Protein AF-A0A6G0QBQ5-F1 (afdb_monomer_lite)

Foldseek 3Di:
DPPPVVVVVVVVVPPDDVPDQDQCWALVSLVVLLVVLLVLLVVQLVCLVLLVLCSVVSNVLSVLVNVLSVLSNVCSPPGGDDPVLRVLSSQLSVLSVVLSVVVVVSSPDDNLVCLLCVVVNVVSSVSNVVSSVVNLVCSCVVVVDPSVPPPPPDDPPPVSLVSLVVVCPDPRNLVLLLDAVSLLVSLLVLVLVQVVCVVVVHPGPCPPDPSSVVSNVSSVVNYDPVSVVCSVPDDNPDDDPSVVVVPPVVVPDD

Secondary structure (DSSP, 8-state):
---SHHHHHHHTSS---TT------SHHHHHHHHHHHHHHHHHHHHHGGG-TTTHHHHHHHHHHHHHHHHHHHTTTT-S---HHHHHHHHHHHHHHHHHHHHHHHHHHS-HHHHHHSHHHHHHHHHHHHHHHHHHHHHHHHHH-----S-------TTSHHHHHHHHHTSHHHHHHHTSHHHHHHHHHHHHHHHHHHHHTTPPPHHHH-HHHHHHHHHHHHHS-HHHHHHHHT--TT---HHHHHHHHHHHS--

Organism: NCBI:txid53985

Radius of gyration: 22.9 Å; chains: 1; bounding box: 79×38×60 Å

pLDDT: mean 76.04, std 19.56, range [28.31, 97.56]

Structure (mmCIF, N/CA/C/O backbone):
data_AF-A0A6G0QBQ5-F1
#
_entry.id   AF-A0A6G0QBQ5-F1
#
loop_
_atom_site.group_PDB
_atom_site.id
_atom_site.type_symbol
_atom_site.label_atom_id
_atom_site.label_alt_id
_atom_site.label_comp_id
_atom_site.label_asym_id
_atom_site.label_entity_id
_atom_site.label_seq_id
_atom_site.pdbx_PDB_ins_code
_atom_site.Cartn_x
_atom_site.Cartn_y
_atom_site.Cartn_z
_atom_site.occupancy
_atom_site.B_iso_or_equiv
_atom_site.auth_seq_id
_atom_site.auth_comp_id
_atom_site.auth_asym_id
_atom_site.auth_atom_id
_atom_site.pdbx_PDB_model_num
ATOM 1 N N . MET A 1 1 ? 57.348 -6.099 -12.306 1.00 45.34 1 MET A N 1
ATOM 2 C CA . MET A 1 1 ? 57.084 -4.851 -11.553 1.00 45.34 1 MET A CA 1
ATOM 3 C C . MET A 1 1 ? 56.206 -3.980 -12.447 1.00 45.34 1 MET A C 1
ATOM 5 O O . MET A 1 1 ? 56.548 -3.856 -13.612 1.00 45.34 1 MET A O 1
ATOM 9 N N . MET A 1 2 ? 55.088 -3.471 -11.914 1.00 35.44 2 MET A N 1
ATOM 10 C CA . MET A 1 2 ? 53.905 -2.890 -12.595 1.00 35.44 2 MET A CA 1
ATOM 11 C C . MET A 1 2 ? 52.863 -3.881 -13.148 1.00 35.44 2 MET A C 1
ATOM 13 O O . MET A 1 2 ? 52.518 -3.855 -14.318 1.00 35.44 2 MET A O 1
ATOM 17 N N . ASP A 1 3 ? 52.306 -4.678 -12.232 1.00 45.47 3 ASP A N 1
ATOM 18 C CA . ASP A 1 3 ? 50.958 -5.282 -12.303 1.00 45.47 3 ASP A CA 1
ATOM 19 C C . ASP A 1 3 ? 50.089 -4.745 -11.136 1.00 45.47 3 ASP A C 1
ATOM 21 O O . ASP A 1 3 ? 49.313 -5.439 -10.491 1.00 45.47 3 ASP A O 1
ATOM 25 N N . MET A 1 4 ? 50.336 -3.484 -10.753 1.00 44.75 4 MET A N 1
ATOM 26 C CA . MET A 1 4 ? 49.668 -2.813 -9.625 1.00 44.75 4 MET A CA 1
ATOM 27 C C . MET A 1 4 ? 48.869 -1.574 -10.044 1.00 44.75 4 MET A C 1
ATOM 29 O O . MET A 1 4 ? 48.016 -1.125 -9.287 1.00 44.75 4 MET A O 1
ATOM 33 N N . MET A 1 5 ? 49.091 -1.034 -11.250 1.00 40.94 5 MET A N 1
ATOM 34 C CA . MET A 1 5 ? 48.311 0.108 -11.748 1.00 40.94 5 MET A CA 1
ATOM 35 C C . MET A 1 5 ? 46.990 -0.304 -12.409 1.00 40.94 5 MET A C 1
ATOM 37 O O . MET A 1 5 ? 46.032 0.460 -12.341 1.00 40.94 5 MET A O 1
ATOM 41 N N . GLN A 1 6 ? 46.886 -1.509 -12.982 1.00 40.09 6 GLN A N 1
ATOM 42 C CA . GLN A 1 6 ? 45.608 -1.999 -13.518 1.00 40.09 6 GLN A CA 1
ATOM 43 C C . GLN A 1 6 ? 44.654 -2.467 -12.409 1.00 40.09 6 GLN A C 1
ATOM 45 O O . GLN A 1 6 ? 43.454 -2.218 -12.488 1.00 40.09 6 GLN A O 1
ATOM 50 N N . THR A 1 7 ? 45.177 -3.022 -11.316 1.00 41.44 7 THR A N 1
ATOM 51 C CA . THR A 1 7 ? 44.365 -3.467 -10.169 1.00 41.44 7 THR A CA 1
ATOM 52 C C . THR A 1 7 ? 43.766 -2.293 -9.385 1.00 41.44 7 THR A C 1
ATOM 54 O O . THR A 1 7 ? 42.654 -2.397 -8.873 1.00 41.44 7 THR A O 1
ATOM 57 N N . ALA A 1 8 ? 44.438 -1.136 -9.358 1.00 37.78 8 ALA A N 1
ATOM 58 C CA . ALA A 1 8 ? 43.904 0.073 -8.726 1.00 37.78 8 ALA A CA 1
ATOM 59 C C . ALA A 1 8 ? 42.749 0.714 -9.524 1.00 37.78 8 ALA A C 1
ATOM 61 O O . ALA A 1 8 ? 41.828 1.260 -8.917 1.00 37.78 8 ALA A O 1
ATOM 62 N N . ALA A 1 9 ? 42.754 0.600 -10.859 1.00 38.56 9 ALA A N 1
ATOM 63 C CA . ALA A 1 9 ? 41.682 1.114 -11.719 1.00 38.56 9 ALA A CA 1
ATOM 64 C C . ALA A 1 9 ? 40.408 0.247 -11.666 1.00 38.56 9 ALA A C 1
ATOM 66 O O . ALA A 1 9 ? 39.301 0.768 -11.759 1.00 38.56 9 ALA A O 1
ATOM 67 N N . VAL A 1 10 ? 40.545 -1.067 -11.444 1.00 39.09 10 VAL A N 1
ATOM 68 C CA . VAL A 1 10 ? 39.396 -1.971 -11.240 1.00 39.09 10 VAL A CA 1
ATOM 69 C C . VAL A 1 10 ? 38.808 -1.819 -9.829 1.00 39.09 10 VAL A C 1
ATOM 71 O O . VAL A 1 10 ? 37.600 -1.938 -9.644 1.00 39.09 10 VAL A O 1
ATOM 74 N N . ALA A 1 11 ? 39.627 -1.461 -8.836 1.00 35.09 11 ALA A N 1
ATOM 75 C CA . ALA A 1 11 ? 39.156 -1.198 -7.477 1.00 35.09 11 ALA A CA 1
ATOM 76 C C . ALA A 1 11 ? 38.434 0.157 -7.319 1.00 35.09 11 ALA A C 1
ATOM 78 O O . ALA A 1 11 ? 37.618 0.302 -6.412 1.00 35.09 11 ALA A O 1
ATOM 79 N N . THR A 1 12 ? 38.666 1.134 -8.206 1.00 37.03 12 THR A N 1
ATOM 80 C CA . THR A 1 12 ? 37.967 2.436 -8.162 1.00 37.03 12 THR A CA 1
ATOM 81 C C . THR A 1 12 ? 36.597 2.436 -8.847 1.00 37.03 12 THR A C 1
ATOM 83 O O . THR A 1 12 ? 35.853 3.397 -8.682 1.00 37.03 12 THR A O 1
ATOM 86 N N . ALA A 1 13 ? 36.215 1.360 -9.544 1.00 36.53 13 ALA A N 1
ATOM 87 C CA . ALA A 1 13 ? 34.869 1.206 -10.108 1.00 36.53 13 ALA A CA 1
ATOM 88 C C . ALA A 1 13 ? 33.853 0.577 -9.129 1.00 36.53 13 ALA A C 1
ATOM 90 O O . ALA A 1 13 ? 32.653 0.689 -9.353 1.00 36.53 13 ALA A O 1
ATOM 91 N N . ASN A 1 14 ? 34.315 -0.042 -8.034 1.00 34.06 14 ASN A N 1
ATOM 92 C CA . ASN A 1 14 ? 33.464 -0.778 -7.086 1.00 34.06 14 ASN A CA 1
ATOM 93 C C . ASN A 1 14 ? 33.292 -0.103 -5.716 1.00 34.06 14 ASN A C 1
ATOM 95 O O . ASN A 1 14 ? 32.682 -0.682 -4.820 1.00 34.06 14 ASN A O 1
ATOM 99 N N . ALA A 1 15 ? 33.770 1.129 -5.537 1.00 34.91 15 ALA A N 1
ATOM 100 C CA . ALA A 1 15 ? 33.437 1.926 -4.359 1.00 34.91 15 ALA A CA 1
ATOM 101 C C . ALA A 1 15 ? 32.084 2.631 -4.568 1.00 34.91 15 ALA A C 1
ATOM 103 O O . ALA A 1 15 ? 32.012 3.852 -4.697 1.00 34.91 15 ALA A O 1
ATOM 104 N N . VAL A 1 16 ? 31.009 1.842 -4.632 1.00 38.47 16 VAL A N 1
ATOM 105 C CA . VAL A 1 16 ? 29.641 2.348 -4.480 1.00 38.47 16 VAL A CA 1
ATOM 106 C C . VAL A 1 16 ? 29.459 2.665 -3.000 1.00 38.47 16 VAL A C 1
ATOM 108 O O . VAL A 1 16 ? 29.417 1.773 -2.153 1.00 38.47 16 VAL A O 1
ATOM 111 N N . LEU A 1 17 ? 29.411 3.957 -2.688 1.00 29.89 17 LEU A N 1
ATOM 112 C CA . LEU A 1 17 ? 28.915 4.443 -1.407 1.00 29.89 17 LEU A CA 1
ATOM 113 C C . LEU A 1 17 ? 27.466 3.955 -1.230 1.00 29.89 17 LEU A C 1
ATOM 115 O O . LEU A 1 17 ? 26.698 3.988 -2.197 1.00 29.89 17 LEU A O 1
ATOM 119 N N . PRO A 1 18 ? 27.051 3.540 -0.021 1.00 35.56 18 PRO A N 1
ATOM 120 C CA . PRO A 1 18 ? 25.642 3.294 0.249 1.00 35.56 18 PRO A CA 1
ATOM 121 C C . PRO A 1 18 ? 24.909 4.634 0.088 1.00 35.56 18 PRO A C 1
ATOM 123 O O . PRO A 1 18 ? 25.097 5.545 0.889 1.00 35.56 18 PRO A O 1
ATOM 126 N N . GLY A 1 19 ? 24.161 4.784 -1.009 1.00 34.06 19 GLY A N 1
ATOM 127 C CA . GLY A 1 19 ? 23.448 6.021 -1.353 1.00 34.06 19 GLY A CA 1
ATOM 128 C C . GLY A 1 19 ? 23.596 6.519 -2.796 1.00 34.06 19 GLY A C 1
ATOM 129 O O . GLY A 1 19 ? 22.891 7.449 -3.172 1.00 34.06 19 GLY A O 1
ATOM 130 N N . SER A 1 20 ? 24.448 5.927 -3.640 1.00 34.81 20 SER A N 1
ATOM 131 C CA . SER A 1 20 ? 24.505 6.286 -5.069 1.00 34.81 20 SER A CA 1
ATOM 132 C C . SER A 1 20 ? 23.775 5.250 -5.921 1.00 34.81 20 SER A C 1
ATOM 134 O O . SER A 1 20 ? 24.250 4.123 -6.059 1.00 34.81 20 SER A O 1
ATOM 136 N N . GLY A 1 21 ? 22.626 5.641 -6.479 1.00 42.50 21 GLY A N 1
ATOM 137 C CA . GLY A 1 21 ? 21.832 4.823 -7.395 1.00 42.50 21 GLY A CA 1
ATOM 138 C C . GLY A 1 21 ? 22.684 4.203 -8.504 1.00 42.50 21 GLY A C 1
ATOM 139 O O . GLY A 1 21 ? 23.530 4.868 -9.107 1.00 42.50 21 GLY A O 1
ATOM 140 N N . VAL A 1 22 ? 22.466 2.912 -8.751 1.00 50.12 22 VAL A N 1
ATOM 141 C CA . VAL A 1 22 ? 23.085 2.185 -9.859 1.00 50.12 22 VAL A CA 1
ATOM 142 C C . VAL A 1 22 ? 22.662 2.872 -11.155 1.00 50.12 22 VAL A C 1
ATOM 144 O O . VAL A 1 22 ? 21.479 2.930 -11.485 1.00 50.12 22 VAL A O 1
ATOM 147 N N . ILE A 1 23 ? 23.620 3.439 -11.890 1.00 55.88 23 ILE A N 1
ATOM 148 C CA . ILE A 1 23 ? 23.332 4.014 -13.203 1.00 55.88 23 ILE A CA 1
ATOM 149 C C . ILE A 1 23 ? 23.034 2.845 -14.141 1.00 55.88 23 ILE A C 1
ATOM 151 O O . ILE A 1 23 ? 23.939 2.087 -14.489 1.00 55.88 23 ILE A O 1
ATOM 155 N N . VAL A 1 24 ? 21.782 2.721 -14.582 1.00 58.16 24 VAL A N 1
ATOM 156 C CA . VAL A 1 24 ? 21.337 1.693 -15.536 1.00 58.16 24 VAL A CA 1
ATOM 157 C C . VAL A 1 24 ? 21.866 2.019 -16.939 1.00 58.16 24 VAL A C 1
ATOM 159 O O . VAL A 1 24 ? 21.136 2.398 -17.844 1.00 58.16 24 VAL A O 1
ATOM 162 N N . ASN A 1 25 ? 23.178 1.945 -17.143 1.00 66.56 25 ASN A N 1
ATOM 163 C CA . ASN A 1 25 ? 23.824 2.383 -18.385 1.00 66.56 25 ASN A CA 1
ATOM 164 C C . ASN A 1 25 ? 23.944 1.279 -19.447 1.00 66.56 25 ASN A C 1
ATOM 166 O O . ASN A 1 25 ? 24.381 1.554 -20.568 1.00 66.56 25 ASN A O 1
ATOM 170 N N . SER A 1 26 ? 23.576 0.044 -19.102 1.00 66.12 26 SER A N 1
ATOM 171 C CA . SER A 1 26 ? 23.779 -1.137 -19.933 1.00 66.12 26 SER A CA 1
ATOM 172 C C . SER A 1 26 ? 22.626 -2.131 -19.810 1.00 66.12 26 SER A C 1
ATOM 174 O O . SER A 1 26 ? 21.864 -2.125 -18.843 1.00 66.12 26 SER A O 1
ATOM 176 N N . ALA A 1 27 ? 22.536 -3.025 -20.794 1.00 71.12 27 ALA A N 1
ATOM 177 C CA . ALA A 1 27 ? 21.629 -4.169 -20.786 1.00 71.12 27 ALA A CA 1
ATOM 178 C C . ALA A 1 27 ? 21.791 -5.058 -19.541 1.00 71.12 27 ALA A C 1
ATOM 180 O O . ALA A 1 27 ? 20.810 -5.585 -19.025 1.00 71.12 27 ALA A O 1
ATOM 181 N N . PHE A 1 28 ? 23.029 -5.208 -19.058 1.00 74.56 28 PHE A N 1
ATOM 182 C CA . PHE A 1 28 ? 23.346 -6.009 -17.879 1.00 74.56 28 PHE A CA 1
ATOM 183 C C . PHE A 1 28 ? 22.771 -5.383 -16.602 1.00 74.56 28 PHE A C 1
ATOM 185 O O . PHE A 1 28 ? 22.059 -6.059 -15.863 1.00 74.56 28 PHE A O 1
ATOM 192 N N . GLU A 1 29 ? 23.001 -4.084 -16.389 1.00 81.94 29 GLU A N 1
ATOM 193 C CA . GLU A 1 29 ? 22.444 -3.368 -15.232 1.00 81.94 29 GLU A CA 1
ATOM 194 C C . GLU A 1 29 ? 20.912 -3.332 -15.272 1.00 81.94 29 GLU A C 1
ATOM 196 O O . GLU A 1 29 ? 20.262 -3.515 -14.246 1.00 81.94 29 GLU A O 1
ATOM 201 N N . LEU A 1 30 ? 20.317 -3.190 -16.463 1.00 84.94 30 LEU A N 1
ATOM 202 C CA . LEU A 1 30 ? 18.865 -3.298 -16.621 1.00 84.94 30 LEU A CA 1
ATOM 203 C C . LEU A 1 30 ? 18.358 -4.689 -16.217 1.00 84.94 30 LEU A C 1
ATOM 205 O O . LEU A 1 30 ? 17.365 -4.798 -15.503 1.00 84.94 30 LEU A O 1
ATOM 209 N N . GLY A 1 31 ? 19.041 -5.752 -16.649 1.00 86.25 31 GLY A N 1
ATOM 210 C CA . GLY A 1 31 ? 18.706 -7.123 -16.264 1.00 86.25 31 GLY A CA 1
ATOM 211 C C . GLY A 1 31 ? 18.751 -7.334 -14.749 1.00 86.25 31 GLY A C 1
ATOM 212 O O . GLY A 1 31 ? 17.850 -7.966 -14.194 1.00 86.25 31 GLY A O 1
ATOM 213 N N . LYS A 1 32 ? 19.750 -6.753 -14.075 1.00 89.12 32 LYS A N 1
ATOM 214 C CA . LYS A 1 32 ? 19.876 -6.792 -12.615 1.00 89.12 32 LYS A CA 1
ATOM 215 C C . LYS A 1 32 ? 18.718 -6.069 -11.923 1.00 89.12 32 LYS A C 1
ATOM 217 O O . LYS A 1 32 ? 18.034 -6.691 -11.117 1.00 89.12 32 LYS A O 1
ATOM 222 N N . VAL A 1 33 ? 18.445 -4.813 -12.288 1.00 90.25 33 VAL A N 1
ATOM 223 C CA . VAL A 1 33 ? 17.336 -4.032 -11.707 1.00 90.25 33 VAL A CA 1
ATOM 224 C C . VAL A 1 33 ? 15.993 -4.731 -11.931 1.00 90.25 33 VAL A C 1
ATOM 226 O O . VAL A 1 33 ? 15.218 -4.890 -10.992 1.00 90.25 33 VAL A O 1
ATOM 229 N N . CYS A 1 34 ? 15.721 -5.228 -13.142 1.00 92.00 34 CYS A N 1
ATOM 230 C CA . CYS A 1 34 ? 14.490 -5.977 -13.409 1.00 92.00 34 CYS A CA 1
ATOM 231 C C . CYS A 1 34 ? 14.378 -7.251 -12.557 1.00 92.00 34 CYS A C 1
ATOM 233 O O . CYS A 1 34 ? 13.275 -7.593 -12.136 1.00 92.00 34 CYS A O 1
ATOM 235 N N . SER A 1 35 ? 15.493 -7.941 -12.300 1.00 92.56 35 SER A N 1
ATOM 236 C CA . SER A 1 35 ? 15.509 -9.143 -11.455 1.00 92.56 35 SER A CA 1
ATOM 237 C C . SER A 1 35 ? 15.228 -8.801 -9.989 1.00 92.56 35 SER A C 1
ATOM 239 O O . SER A 1 35 ? 14.367 -9.429 -9.382 1.00 92.56 35 SER A O 1
ATOM 241 N N . GLU A 1 36 ? 15.866 -7.755 -9.450 1.00 94.81 36 GLU A N 1
ATOM 242 C CA . GLU A 1 36 ? 15.616 -7.280 -8.079 1.00 94.81 36 GLU A CA 1
ATOM 243 C C . GLU A 1 36 ? 14.149 -6.869 -7.876 1.00 94.81 36 GLU A C 1
ATOM 245 O O . GLU A 1 36 ? 13.516 -7.249 -6.890 1.00 94.81 36 GLU A O 1
ATOM 250 N N . ILE A 1 37 ? 13.569 -6.136 -8.834 1.00 96.00 37 ILE A N 1
ATOM 251 C CA . ILE A 1 37 ? 12.150 -5.761 -8.775 1.00 96.00 37 ILE A CA 1
ATOM 252 C C . ILE A 1 37 ? 11.263 -7.013 -8.864 1.00 96.00 37 ILE A C 1
ATOM 254 O O . ILE A 1 37 ? 10.292 -7.126 -8.120 1.00 96.00 37 ILE A O 1
ATOM 258 N N . ALA A 1 38 ? 11.580 -7.980 -9.731 1.00 96.56 38 ALA A N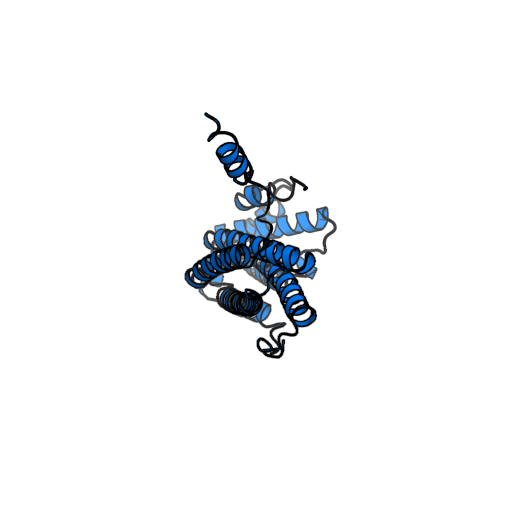 1
ATOM 259 C CA . ALA A 1 38 ? 10.796 -9.212 -9.857 1.00 96.56 38 ALA A CA 1
ATOM 260 C C . ALA A 1 38 ? 10.785 -10.053 -8.565 1.00 96.56 38 ALA A C 1
ATOM 262 O O . ALA A 1 38 ? 9.754 -10.645 -8.225 1.00 96.56 38 ALA A O 1
ATOM 263 N N . GLU A 1 39 ? 11.903 -10.089 -7.835 1.00 97.31 39 GLU A N 1
ATOM 264 C CA . GLU A 1 39 ? 11.995 -10.731 -6.520 1.00 97.31 39 GLU A CA 1
ATOM 265 C C . GLU A 1 39 ? 11.099 -10.025 -5.493 1.00 97.31 39 GLU A C 1
ATOM 267 O O . GLU A 1 39 ? 10.287 -10.686 -4.840 1.00 97.31 39 GLU A O 1
ATOM 272 N N . LEU A 1 40 ? 11.147 -8.687 -5.422 1.00 96.25 40 LEU A N 1
ATOM 273 C CA . LEU A 1 40 ? 10.263 -7.899 -4.549 1.00 96.25 40 LEU A CA 1
ATOM 274 C C . LEU A 1 40 ? 8.783 -8.151 -4.859 1.00 96.25 40 LEU A C 1
ATOM 276 O O . LEU A 1 40 ? 8.002 -8.465 -3.964 1.00 96.25 40 LEU A O 1
ATOM 280 N N . LEU A 1 41 ? 8.403 -8.104 -6.138 1.00 97.56 41 LEU A N 1
ATOM 281 C CA . LEU A 1 41 ? 7.032 -8.373 -6.583 1.00 97.56 41 LEU A CA 1
ATOM 282 C C . LEU A 1 41 ? 6.578 -9.811 -6.284 1.00 97.56 41 LEU A C 1
ATOM 284 O O . LEU A 1 41 ? 5.380 -10.086 -6.227 1.00 97.56 41 LEU A O 1
ATOM 288 N N . THR A 1 42 ? 7.506 -10.756 -6.133 1.00 97.31 42 THR A N 1
ATOM 289 C CA . THR A 1 42 ? 7.187 -12.124 -5.699 1.00 97.31 42 THR A CA 1
ATOM 290 C C . THR A 1 42 ? 6.912 -12.163 -4.201 1.00 97.31 42 THR A C 1
ATOM 292 O O . THR A 1 42 ? 5.859 -12.662 -3.812 1.00 97.31 42 THR A O 1
ATOM 295 N N . GLY A 1 43 ? 7.758 -11.531 -3.384 1.00 96.62 43 GLY A N 1
ATOM 296 C CA . GLY A 1 43 ? 7.517 -11.411 -1.942 1.00 96.62 43 GLY A CA 1
ATOM 297 C C . GLY A 1 43 ? 6.213 -10.676 -1.602 1.00 96.62 43 GLY A C 1
ATOM 298 O O . GLY A 1 43 ? 5.456 -11.121 -0.736 1.00 96.62 43 GLY A O 1
ATOM 299 N N . MET A 1 44 ? 5.891 -9.599 -2.329 1.00 96.75 44 MET A N 1
ATOM 300 C CA . MET A 1 44 ? 4.602 -8.905 -2.194 1.00 96.75 44 MET A CA 1
ATOM 301 C C . MET A 1 44 ? 3.427 -9.833 -2.519 1.00 96.75 44 MET A C 1
ATOM 303 O O . MET A 1 44 ? 2.464 -9.909 -1.763 1.00 96.75 44 MET A O 1
ATOM 307 N N . GLN A 1 45 ? 3.494 -10.579 -3.625 1.00 95.50 45 GLN A N 1
ATOM 308 C CA . GLN A 1 45 ? 2.418 -11.496 -4.010 1.00 95.50 45 GLN A CA 1
ATOM 309 C C . GLN A 1 45 ? 2.176 -12.583 -2.954 1.00 95.50 45 GLN A C 1
ATOM 311 O O . GLN A 1 45 ? 1.029 -12.913 -2.661 1.00 95.50 45 GLN A O 1
ATOM 316 N N . GLU A 1 46 ? 3.248 -13.134 -2.383 1.00 95.25 46 GLU A N 1
ATOM 317 C CA . GLU A 1 46 ? 3.182 -14.186 -1.361 1.00 95.25 46 GLU A CA 1
ATOM 318 C C . GLU A 1 46 ? 2.582 -13.689 -0.041 1.00 95.25 46 GLU A C 1
ATOM 320 O O . GLU A 1 46 ? 1.924 -14.447 0.671 1.00 95.25 46 GLU A O 1
ATOM 325 N N . THR A 1 47 ? 2.785 -12.411 0.285 1.00 94.06 47 THR A N 1
ATOM 326 C CA . THR A 1 47 ? 2.322 -11.812 1.545 1.00 94.06 47 THR A CA 1
ATOM 327 C C . THR A 1 47 ? 1.006 -11.040 1.414 1.00 94.06 47 THR A C 1
ATOM 329 O O . THR A 1 47 ? 0.377 -10.741 2.431 1.00 94.06 47 THR A O 1
ATOM 332 N N . ALA A 1 48 ? 0.525 -10.781 0.192 1.00 91.88 48 ALA A N 1
ATOM 333 C CA . ALA A 1 48 ? -0.693 -10.012 -0.079 1.00 91.88 48 ALA A CA 1
ATOM 334 C C . ALA A 1 48 ? -1.932 -10.552 0.655 1.00 91.88 48 ALA A C 1
ATOM 336 O O . ALA A 1 48 ? -2.719 -9.771 1.194 1.00 91.88 48 ALA A O 1
ATOM 337 N N . SER A 1 49 ? -2.085 -11.879 0.755 1.00 90.31 49 SER A N 1
ATOM 338 C CA . SER A 1 49 ? -3.230 -12.510 1.431 1.00 90.31 49 SER A CA 1
ATOM 339 C C . SER A 1 49 ? -3.318 -12.206 2.928 1.00 90.31 49 SER A C 1
ATOM 341 O O . SER A 1 49 ? -4.390 -12.348 3.519 1.00 90.31 49 SER A O 1
ATOM 343 N N . SER A 1 50 ? -2.210 -11.793 3.546 1.00 89.69 50 SER A N 1
ATOM 344 C CA . SER A 1 50 ? -2.159 -11.411 4.959 1.00 89.69 50 SER A CA 1
ATOM 345 C C . SER A 1 50 ? -2.699 -9.994 5.203 1.00 89.69 50 SER A C 1
ATOM 347 O O . SER A 1 50 ? -3.157 -9.703 6.307 1.00 89.69 50 SER A O 1
ATOM 349 N N . ILE A 1 51 ? -2.729 -9.131 4.177 1.00 89.19 51 ILE A N 1
ATOM 350 C CA . ILE A 1 51 ? -3.341 -7.793 4.234 1.00 89.19 51 ILE A CA 1
ATOM 351 C C . ILE A 1 51 ? -4.779 -7.894 3.730 1.00 89.19 51 ILE A C 1
ATOM 353 O O . ILE A 1 51 ? -5.094 -7.635 2.566 1.00 89.19 51 ILE A O 1
ATOM 357 N N . LYS A 1 52 ? -5.686 -8.305 4.615 1.00 83.88 52 LYS A N 1
ATOM 358 C CA . LYS A 1 52 ? -7.070 -8.638 4.240 1.00 83.88 52 LYS A CA 1
ATOM 359 C C . LYS A 1 52 ? -7.834 -7.468 3.609 1.00 83.88 52 LYS A C 1
ATOM 361 O O . LYS A 1 52 ? -8.672 -7.694 2.738 1.00 83.88 52 LYS A O 1
ATOM 366 N N . THR A 1 53 ? -7.539 -6.236 4.021 1.00 84.50 53 THR A N 1
ATOM 367 C CA . THR A 1 53 ? -8.215 -5.018 3.544 1.00 84.50 53 THR A CA 1
ATOM 368 C C . THR A 1 53 ? -7.862 -4.670 2.094 1.00 84.50 53 THR A C 1
ATOM 370 O O . THR A 1 53 ? -8.681 -4.083 1.388 1.00 84.50 53 THR A O 1
ATOM 373 N N . GLN A 1 54 ? -6.653 -5.027 1.642 1.00 86.44 54 GLN A N 1
ATOM 374 C CA . GLN A 1 54 ? -6.071 -4.553 0.380 1.00 86.44 54 GLN A CA 1
ATOM 375 C C . GLN A 1 54 ? -5.506 -5.665 -0.510 1.00 86.44 54 GLN A C 1
ATOM 377 O O . GLN A 1 54 ? -5.022 -5.347 -1.591 1.00 86.44 54 GLN A O 1
ATOM 382 N N . CYS A 1 55 ? -5.623 -6.944 -0.132 1.00 89.56 55 CYS A N 1
ATOM 383 C CA . CYS A 1 55 ? -5.101 -8.093 -0.884 1.00 89.56 55 CYS A CA 1
ATOM 384 C C . CYS A 1 55 ? -5.365 -7.985 -2.397 1.00 89.56 55 CYS A C 1
ATOM 386 O O . CYS A 1 55 ? -4.430 -7.858 -3.180 1.00 89.56 55 CYS A O 1
ATOM 388 N N . ALA A 1 56 ? -6.631 -7.881 -2.813 1.00 88.38 56 ALA A N 1
ATOM 389 C CA . ALA A 1 56 ? -6.986 -7.781 -4.231 1.00 88.38 56 ALA A CA 1
ATOM 390 C C . ALA A 1 56 ? -6.422 -6.526 -4.931 1.00 88.38 56 ALA A C 1
ATOM 392 O O . ALA A 1 56 ? -6.257 -6.522 -6.149 1.00 88.38 56 ALA A O 1
ATOM 393 N N . ASN A 1 57 ? -6.162 -5.443 -4.191 1.00 88.56 57 ASN A N 1
ATOM 394 C CA . ASN A 1 57 ? -5.509 -4.258 -4.746 1.00 88.56 57 ASN A CA 1
ATOM 395 C C . ASN A 1 57 ? -4.023 -4.535 -4.993 1.00 88.56 57 ASN A C 1
ATOM 397 O O . ASN A 1 57 ? -3.535 -4.256 -6.082 1.00 88.56 57 ASN A O 1
ATOM 401 N N . ILE A 1 58 ? -3.342 -5.138 -4.017 1.00 91.81 58 ILE A N 1
ATOM 402 C CA . ILE A 1 58 ? -1.923 -5.498 -4.102 1.00 91.81 58 ILE A CA 1
ATOM 403 C C . ILE A 1 58 ? -1.696 -6.493 -5.242 1.00 91.81 58 ILE A C 1
ATOM 405 O O . ILE A 1 58 ? -0.804 -6.291 -6.055 1.00 91.81 58 ILE A O 1
ATOM 409 N N . GLU A 1 59 ? -2.538 -7.522 -5.373 1.00 91.81 59 GLU A N 1
ATOM 410 C CA . GLU A 1 59 ? -2.437 -8.503 -6.466 1.00 91.81 59 GLU A CA 1
ATOM 411 C C . GLU A 1 59 ? -2.558 -7.843 -7.847 1.00 91.81 59 GLU A C 1
ATOM 413 O O . GLU A 1 59 ? -1.802 -8.151 -8.771 1.00 91.81 59 GLU A O 1
ATOM 418 N N . LYS A 1 60 ? -3.486 -6.888 -7.987 1.00 89.75 60 LYS A N 1
ATOM 419 C CA . LYS A 1 60 ? -3.655 -6.107 -9.221 1.00 89.75 60 LYS A CA 1
ATOM 420 C C . LYS A 1 60 ? -2.447 -5.216 -9.506 1.00 89.75 60 LYS A C 1
ATOM 422 O O . LYS A 1 60 ? -2.039 -5.106 -10.664 1.00 89.75 60 LYS A O 1
ATOM 427 N N . ASP A 1 61 ? -1.889 -4.596 -8.471 1.00 92.50 61 ASP A N 1
ATOM 428 C CA . ASP A 1 61 ? -0.717 -3.726 -8.567 1.00 92.50 61 ASP A CA 1
ATOM 429 C C . ASP A 1 61 ? 0.520 -4.537 -8.971 1.00 92.50 61 ASP A C 1
ATOM 431 O O . ASP A 1 61 ? 1.184 -4.203 -9.951 1.00 92.50 61 ASP A O 1
ATOM 435 N N . VAL A 1 62 ? 0.759 -5.673 -8.311 1.00 94.62 62 VAL A N 1
ATOM 436 C CA . VAL A 1 62 ? 1.841 -6.608 -8.641 1.00 94.62 62 VAL A CA 1
ATOM 437 C C . VAL A 1 62 ? 1.720 -7.118 -10.076 1.00 94.62 62 VAL A C 1
ATOM 439 O O . VAL A 1 62 ? 2.716 -7.130 -10.802 1.00 94.62 62 VAL A O 1
ATOM 442 N N . ALA A 1 63 ? 0.521 -7.511 -10.518 1.00 92.88 63 ALA A N 1
ATOM 443 C CA . ALA A 1 63 ? 0.301 -7.956 -11.894 1.00 92.88 63 ALA A CA 1
ATOM 444 C C . ALA A 1 63 ? 0.638 -6.855 -12.916 1.00 92.88 63 ALA A C 1
ATOM 446 O O . ALA A 1 63 ? 1.311 -7.122 -13.916 1.00 92.88 63 ALA A O 1
ATOM 447 N N . TYR A 1 64 ? 0.237 -5.611 -12.637 1.00 92.62 64 TYR A N 1
ATOM 448 C CA . TYR A 1 64 ? 0.568 -4.465 -13.481 1.00 92.62 64 TYR A CA 1
ATOM 449 C C . TYR A 1 64 ? 2.078 -4.194 -13.512 1.00 92.62 64 TYR A C 1
ATOM 451 O O . TYR A 1 64 ? 2.657 -4.049 -14.589 1.00 92.62 64 TYR A O 1
ATOM 459 N N . PHE A 1 65 ? 2.750 -4.194 -12.359 1.00 94.81 65 PHE A N 1
ATOM 460 C CA . PHE A 1 65 ? 4.192 -3.944 -12.281 1.00 94.81 65 PHE A CA 1
ATOM 461 C C . PHE A 1 65 ? 5.018 -5.060 -12.935 1.00 94.81 65 PHE A C 1
ATOM 463 O O . PHE A 1 65 ? 6.013 -4.772 -13.600 1.00 94.81 65 PHE A O 1
ATOM 470 N N . ARG A 1 66 ? 4.581 -6.325 -12.847 1.00 94.56 66 ARG A N 1
ATOM 471 C CA . ARG A 1 66 ? 5.198 -7.438 -13.593 1.00 94.56 66 ARG A CA 1
ATOM 472 C C . ARG A 1 66 ? 5.095 -7.229 -15.098 1.00 94.56 66 ARG A C 1
ATOM 474 O O . ARG A 1 66 ? 6.083 -7.406 -15.805 1.00 94.56 66 ARG A O 1
ATOM 481 N N . TRP A 1 67 ? 3.938 -6.792 -15.585 1.00 92.56 67 TRP A N 1
ATOM 482 C CA . TRP A 1 67 ? 3.779 -6.462 -16.999 1.00 92.56 67 TRP A CA 1
ATOM 483 C C . TRP A 1 67 ? 4.707 -5.311 -17.435 1.00 92.56 67 TRP A C 1
ATOM 485 O O . TRP A 1 67 ? 5.306 -5.377 -18.509 1.00 92.56 67 TRP A O 1
ATOM 495 N N . VAL A 1 68 ? 4.920 -4.296 -16.591 1.00 91.69 68 VAL A N 1
ATOM 496 C CA . VAL A 1 68 ? 5.906 -3.229 -16.860 1.00 91.69 68 VAL A CA 1
ATOM 497 C C . VAL A 1 68 ? 7.323 -3.805 -16.988 1.00 91.69 68 VAL A C 1
ATOM 499 O O . VAL A 1 68 ? 8.055 -3.421 -17.903 1.00 91.69 68 VAL A O 1
ATOM 502 N N . LEU A 1 69 ? 7.706 -4.773 -16.145 1.00 92.31 69 LEU A N 1
ATOM 503 C CA . LEU A 1 69 ? 8.990 -5.473 -16.281 1.00 92.31 69 LEU A CA 1
ATOM 504 C C . LEU A 1 69 ? 9.104 -6.242 -17.603 1.00 92.31 69 LEU A C 1
ATOM 506 O O . LEU A 1 69 ? 10.169 -6.229 -18.220 1.00 92.31 69 LEU A O 1
ATOM 510 N N . GLU A 1 70 ? 8.026 -6.865 -18.086 1.00 89.50 70 GLU A N 1
ATOM 511 C CA . GLU A 1 70 ? 8.017 -7.509 -19.408 1.00 89.50 70 GLU A CA 1
ATOM 512 C C . GLU A 1 70 ? 8.237 -6.495 -20.539 1.00 89.50 70 GLU A C 1
ATOM 514 O O . GLU A 1 70 ? 8.956 -6.781 -21.501 1.00 89.50 70 GLU A O 1
ATOM 519 N N . VAL A 1 71 ? 7.650 -5.298 -20.429 1.00 87.69 71 VAL A N 1
ATOM 520 C CA . VAL A 1 71 ? 7.865 -4.196 -21.381 1.00 87.69 71 VAL A CA 1
ATOM 521 C C . VAL A 1 71 ? 9.327 -3.738 -21.359 1.00 87.69 71 VAL A C 1
ATOM 523 O O . VAL A 1 71 ? 9.928 -3.590 -22.426 1.00 87.69 71 VAL A O 1
ATOM 526 N N . LEU A 1 72 ? 9.932 -3.592 -20.176 1.00 87.25 72 LEU A N 1
ATOM 527 C CA . LEU A 1 72 ? 11.359 -3.273 -20.029 1.00 87.25 72 LEU A CA 1
ATOM 528 C C . LEU A 1 72 ? 12.274 -4.382 -20.562 1.00 87.25 72 LEU A C 1
ATOM 530 O O . LEU A 1 72 ? 13.295 -4.099 -21.190 1.00 87.25 72 LEU A O 1
ATOM 534 N N . GLY A 1 73 ? 11.897 -5.649 -20.390 1.00 84.44 73 GLY A N 1
ATOM 535 C CA . GLY A 1 73 ? 12.630 -6.792 -20.939 1.00 84.44 73 GLY A CA 1
ATOM 536 C C . GLY A 1 73 ? 12.838 -6.682 -22.453 1.00 84.44 73 GLY A C 1
ATOM 537 O O . GLY A 1 73 ? 13.892 -7.038 -22.981 1.00 84.44 73 GLY A O 1
ATOM 538 N N . ARG A 1 74 ? 11.879 -6.080 -23.166 1.00 82.06 74 ARG A N 1
ATOM 539 C CA . ARG A 1 74 ? 11.956 -5.885 -24.621 1.00 82.06 74 ARG A CA 1
ATOM 540 C C . ARG A 1 74 ? 13.013 -4.872 -25.046 1.00 82.06 74 ARG A C 1
ATOM 542 O O . ARG A 1 74 ? 13.384 -4.890 -26.212 1.00 82.06 74 ARG A O 1
ATOM 549 N N . VAL A 1 75 ? 13.522 -4.020 -24.154 1.00 78.88 75 VAL A N 1
ATOM 550 C CA . VAL A 1 75 ? 14.597 -3.064 -24.479 1.00 78.88 75 VAL A CA 1
ATOM 551 C C . VAL A 1 75 ? 15.985 -3.540 -24.049 1.00 78.88 75 VAL A C 1
ATOM 553 O O . VAL A 1 75 ? 16.968 -2.866 -24.349 1.00 78.88 75 VAL A O 1
ATOM 556 N N . GLN A 1 76 ? 16.104 -4.725 -23.433 1.00 71.31 76 GLN A N 1
ATOM 557 C CA . GLN A 1 76 ? 17.385 -5.273 -22.958 1.00 71.31 76 GLN A CA 1
ATOM 558 C C . GLN A 1 76 ? 18.417 -5.501 -24.069 1.00 71.31 76 GLN A C 1
ATOM 560 O O . GLN A 1 76 ? 19.610 -5.496 -23.805 1.00 71.31 76 GLN A O 1
ATOM 565 N N . HIS A 1 77 ? 17.999 -5.666 -25.324 1.00 68.25 77 HIS A N 1
ATOM 566 C CA . HIS A 1 77 ? 18.926 -5.849 -26.446 1.00 68.25 77 HIS A CA 1
ATOM 567 C C . HIS A 1 77 ? 19.486 -4.525 -27.003 1.00 68.25 77 HIS A C 1
ATOM 569 O O . HIS A 1 77 ? 20.328 -4.545 -27.903 1.00 68.25 77 HIS A O 1
ATOM 575 N N . LYS A 1 78 ? 19.030 -3.366 -26.504 1.00 69.69 78 LYS A N 1
ATOM 576 C CA . LYS A 1 78 ? 19.550 -2.065 -26.934 1.00 69.69 78 LYS A CA 1
ATOM 577 C C . LYS A 1 78 ? 20.939 -1.817 -26.345 1.00 69.69 78 LYS A C 1
ATOM 579 O O . LYS A 1 78 ? 21.168 -1.959 -25.150 1.00 69.69 78 LYS A O 1
ATOM 584 N N . THR A 1 79 ? 21.856 -1.357 -27.192 1.00 62.28 79 THR A N 1
ATOM 585 C CA . THR A 1 79 ? 23.251 -1.062 -26.826 1.00 62.28 79 THR A CA 1
ATOM 586 C C . THR A 1 79 ? 23.407 0.133 -25.886 1.00 62.28 79 THR A C 1
ATOM 588 O O . THR A 1 79 ? 24.412 0.212 -25.185 1.00 62.28 79 THR A O 1
ATOM 591 N N . LYS A 1 80 ? 22.443 1.063 -25.854 1.00 70.38 80 LYS A N 1
ATOM 592 C CA . LYS A 1 80 ? 22.440 2.206 -24.932 1.00 70.38 80 LYS A CA 1
ATOM 593 C C . LYS A 1 80 ? 21.013 2.664 -24.630 1.00 70.38 80 LYS A C 1
ATOM 595 O O . LYS A 1 80 ? 20.231 2.889 -25.554 1.00 70.38 80 LYS A O 1
ATOM 600 N N . LEU A 1 81 ? 20.699 2.829 -23.347 1.00 79.12 81 LEU A N 1
ATOM 601 C CA . LEU A 1 81 ? 19.452 3.440 -22.880 1.00 79.12 81 LEU A CA 1
ATOM 602 C C . LEU A 1 81 ? 19.588 4.967 -22.873 1.00 79.12 81 LEU A C 1
ATOM 604 O O . LEU A 1 81 ? 20.675 5.492 -22.610 1.00 79.12 81 LEU A O 1
ATOM 608 N N . THR A 1 82 ? 18.504 5.682 -23.164 1.00 83.88 82 THR A N 1
ATOM 609 C CA . THR A 1 82 ? 18.473 7.148 -23.062 1.00 83.88 82 THR A CA 1
ATOM 610 C C . THR A 1 82 ? 18.530 7.577 -21.598 1.00 83.88 82 THR A C 1
ATOM 612 O O . THR A 1 82 ? 18.117 6.840 -20.706 1.00 83.88 82 THR A O 1
ATOM 615 N N . THR A 1 83 ? 19.036 8.781 -21.330 1.00 84.25 83 THR A N 1
ATOM 616 C CA . THR A 1 83 ? 19.122 9.310 -19.960 1.00 84.25 83 THR A CA 1
ATOM 617 C C . THR A 1 83 ? 17.754 9.375 -19.278 1.00 84.25 83 THR A C 1
ATOM 619 O O . THR A 1 83 ? 17.665 9.155 -18.075 1.00 84.25 83 THR A O 1
ATOM 622 N N . GLU A 1 84 ? 16.694 9.664 -20.034 1.00 87.06 84 GLU A N 1
ATOM 623 C CA . GLU A 1 84 ? 15.337 9.736 -19.492 1.00 87.06 84 GLU A CA 1
ATOM 624 C C . GLU A 1 84 ? 14.819 8.355 -19.086 1.00 87.06 84 GLU A C 1
ATOM 626 O O . GLU A 1 84 ? 14.376 8.170 -17.953 1.00 87.06 84 GLU A O 1
ATOM 631 N N . LEU A 1 85 ? 14.995 7.352 -19.951 1.00 87.12 85 LEU A N 1
ATOM 632 C CA . LEU A 1 85 ? 14.636 5.973 -19.640 1.00 87.12 85 LEU A CA 1
ATOM 633 C C . LEU A 1 85 ? 15.394 5.455 -18.408 1.00 87.12 85 LEU A C 1
ATOM 635 O O . LEU A 1 85 ? 14.799 4.816 -17.548 1.00 87.12 85 LEU A O 1
ATOM 639 N N . GLN A 1 86 ? 16.684 5.782 -18.278 1.00 87.50 86 GLN A N 1
ATOM 640 C CA . GLN A 1 86 ? 17.483 5.422 -17.098 1.00 87.50 86 GLN A CA 1
ATOM 641 C C . GLN A 1 86 ? 16.907 6.011 -15.807 1.00 87.50 86 GLN A C 1
ATOM 643 O O . GLN A 1 86 ? 16.746 5.286 -14.828 1.00 87.50 86 GLN A O 1
ATOM 648 N N . LYS A 1 87 ? 16.556 7.303 -15.812 1.00 89.88 87 LYS A N 1
ATOM 649 C CA . LYS A 1 87 ? 15.949 7.970 -14.651 1.00 89.88 87 LYS A CA 1
ATOM 650 C C . LYS A 1 87 ? 14.615 7.344 -14.268 1.00 89.88 87 LYS A C 1
ATOM 652 O O . LYS A 1 87 ? 14.382 7.110 -13.086 1.00 89.88 87 LYS A O 1
ATOM 657 N N . LEU A 1 88 ? 13.759 7.062 -15.251 1.00 91.75 88 LEU A N 1
ATOM 658 C CA . LEU A 1 88 ? 12.455 6.446 -15.009 1.00 91.75 88 LEU A CA 1
ATOM 659 C C . LEU A 1 88 ? 12.590 5.015 -14.474 1.00 91.75 88 LEU A C 1
ATOM 661 O O . LEU A 1 88 ? 11.829 4.642 -13.588 1.00 91.75 88 LEU A O 1
ATOM 665 N N . ILE A 1 89 ? 13.575 4.236 -14.940 1.00 91.56 89 ILE A N 1
ATOM 666 C CA . ILE A 1 89 ? 13.862 2.897 -14.396 1.00 91.56 89 ILE A CA 1
ATOM 667 C C . ILE A 1 89 ? 14.296 2.991 -12.931 1.00 91.56 89 ILE A C 1
ATOM 669 O O . ILE A 1 89 ? 13.730 2.297 -12.090 1.00 91.56 89 ILE A O 1
ATOM 673 N N . THR A 1 90 ? 15.258 3.863 -12.610 1.00 90.06 90 THR A N 1
ATOM 674 C CA . THR A 1 90 ? 15.716 4.050 -11.223 1.00 90.06 90 THR A CA 1
ATOM 675 C C . THR A 1 90 ? 14.582 4.542 -10.325 1.00 90.06 90 THR A C 1
ATOM 677 O O . THR A 1 90 ? 14.417 4.048 -9.214 1.00 90.06 90 THR A O 1
ATOM 680 N N . ARG A 1 91 ? 13.754 5.477 -10.809 1.00 93.00 91 ARG A N 1
ATOM 681 C CA . ARG A 1 91 ? 12.592 5.966 -10.060 1.00 93.00 91 ARG A CA 1
ATOM 682 C C . ARG A 1 91 ? 11.568 4.858 -9.820 1.00 93.00 91 ARG A C 1
ATOM 684 O O . ARG A 1 91 ? 11.098 4.710 -8.698 1.00 93.00 91 ARG A O 1
ATOM 691 N N . PHE A 1 92 ? 11.268 4.056 -10.840 1.00 95.25 92 PHE A N 1
ATOM 692 C CA . PHE A 1 92 ? 10.358 2.918 -10.719 1.00 95.25 92 PHE A CA 1
ATOM 693 C C . PHE A 1 92 ? 10.864 1.904 -9.687 1.00 95.25 92 PHE A C 1
ATOM 695 O O . PHE A 1 92 ? 10.102 1.464 -8.833 1.00 95.25 92 PHE A O 1
ATOM 702 N N . GLU A 1 93 ? 12.160 1.585 -9.707 1.00 94.81 93 GLU A N 1
ATOM 703 C CA . GLU A 1 93 ? 12.795 0.722 -8.708 1.00 94.81 93 GLU A CA 1
ATOM 704 C C . GLU A 1 93 ? 12.642 1.275 -7.281 1.00 94.81 93 GLU A C 1
ATOM 706 O O . GLU A 1 93 ? 12.231 0.546 -6.376 1.00 94.81 93 GLU A O 1
ATOM 711 N N . THR A 1 94 ? 12.949 2.562 -7.076 1.00 94.00 94 THR A N 1
ATOM 712 C CA . THR A 1 94 ? 12.805 3.227 -5.772 1.00 94.00 94 THR A CA 1
ATOM 713 C C . THR A 1 94 ? 11.363 3.189 -5.278 1.00 94.00 94 THR A C 1
ATOM 715 O O . THR A 1 94 ? 11.123 2.844 -4.124 1.00 94.00 94 THR A O 1
ATOM 718 N N . GLU A 1 95 ? 10.400 3.493 -6.143 1.00 94.38 95 GLU A N 1
ATOM 719 C CA . GLU A 1 95 ? 8.989 3.524 -5.762 1.00 94.38 95 GLU A CA 1
ATOM 720 C C . GLU A 1 95 ? 8.439 2.118 -5.476 1.00 94.38 95 GLU A C 1
ATOM 722 O O . GLU A 1 95 ? 7.670 1.956 -4.532 1.00 94.38 95 GLU A O 1
ATOM 727 N N . VAL A 1 96 ? 8.867 1.074 -6.205 1.00 96.38 96 VAL A N 1
ATOM 728 C CA . VAL A 1 96 ? 8.490 -0.317 -5.873 1.00 96.38 96 VAL A CA 1
ATOM 729 C C . VAL A 1 96 ? 9.084 -0.746 -4.526 1.00 96.38 96 VAL A C 1
ATOM 731 O O . VAL A 1 96 ? 8.396 -1.395 -3.737 1.00 96.38 96 VAL A O 1
ATOM 734 N N . LYS A 1 97 ? 10.335 -0.366 -4.228 1.00 95.25 97 LYS A N 1
ATOM 735 C CA . LYS A 1 97 ? 10.966 -0.620 -2.918 1.00 95.25 97 LYS A CA 1
ATOM 736 C C . LYS A 1 97 ? 10.222 0.090 -1.785 1.00 95.25 97 LYS A C 1
ATOM 738 O O . LYS A 1 97 ? 10.035 -0.490 -0.718 1.00 95.25 97 LYS A O 1
ATOM 743 N N . GLU A 1 98 ? 9.760 1.313 -2.023 1.00 94.00 98 GLU A N 1
ATOM 744 C CA . GLU A 1 98 ? 8.950 2.045 -1.051 1.00 94.00 98 GLU A CA 1
ATOM 745 C C . GLU A 1 98 ? 7.573 1.402 -0.855 1.00 94.00 98 GLU A C 1
ATOM 747 O O . GLU A 1 98 ? 7.126 1.231 0.278 1.00 94.00 98 GLU A O 1
ATOM 752 N N . TYR A 1 99 ? 6.931 0.954 -1.936 1.00 94.81 99 TYR A N 1
ATOM 753 C CA . TYR A 1 99 ? 5.672 0.217 -1.852 1.00 94.81 99 TYR A CA 1
ATOM 754 C C . TYR A 1 99 ? 5.812 -1.078 -1.032 1.00 94.81 99 TYR A C 1
ATOM 756 O O . TYR A 1 99 ? 4.968 -1.345 -0.178 1.00 94.81 99 TYR A O 1
ATOM 764 N N . ASP A 1 100 ? 6.910 -1.829 -1.203 1.00 95.06 100 ASP A N 1
ATOM 765 C CA . ASP A 1 100 ? 7.238 -3.012 -0.383 1.00 95.06 100 ASP A CA 1
ATOM 766 C C . ASP A 1 100 ? 7.398 -2.657 1.096 1.00 95.06 100 ASP A C 1
ATOM 768 O O . ASP A 1 100 ? 6.860 -3.332 1.975 1.00 95.06 100 ASP A O 1
ATOM 772 N N . ARG A 1 101 ? 8.115 -1.565 1.379 1.00 93.75 101 ARG A N 1
ATOM 773 C CA . ARG A 1 101 ? 8.345 -1.086 2.744 1.00 93.75 101 ARG A CA 1
ATOM 774 C C . ARG A 1 101 ? 7.032 -0.730 3.441 1.00 93.75 101 ARG A C 1
ATOM 776 O O . ARG A 1 101 ? 6.803 -1.174 4.567 1.00 93.75 101 ARG A O 1
ATOM 783 N N . VAL A 1 102 ? 6.165 0.037 2.777 1.00 90.38 102 VAL A N 1
ATOM 784 C CA . VAL A 1 102 ? 4.845 0.412 3.313 1.00 90.38 102 VAL A CA 1
ATOM 785 C C . VAL A 1 102 ? 3.973 -0.830 3.496 1.00 90.38 102 VAL A C 1
ATOM 787 O O . VAL A 1 102 ? 3.354 -0.996 4.546 1.00 90.38 102 VAL A O 1
ATOM 790 N N . MET A 1 103 ? 3.982 -1.750 2.528 1.00 92.00 103 MET A N 1
ATOM 791 C CA . MET A 1 103 ? 3.252 -3.013 2.624 1.00 92.00 103 MET A CA 1
ATOM 792 C C . MET A 1 103 ? 3.698 -3.848 3.835 1.00 92.00 103 MET A C 1
ATOM 794 O O . MET A 1 103 ? 2.856 -4.364 4.570 1.00 92.00 103 MET A O 1
ATOM 798 N N . LYS A 1 104 ? 5.007 -3.945 4.096 1.00 91.19 104 LYS A N 1
ATOM 799 C CA . LYS A 1 104 ? 5.545 -4.649 5.271 1.00 91.19 104 LYS A CA 1
ATOM 800 C C . LYS A 1 104 ? 5.090 -4.026 6.586 1.00 91.19 104 LYS A C 1
ATOM 802 O O . LYS A 1 104 ? 4.691 -4.762 7.481 1.00 91.19 104 LYS A O 1
ATOM 807 N N . LYS A 1 105 ? 5.042 -2.694 6.670 1.00 87.94 105 LYS A N 1
ATOM 808 C CA . LYS A 1 105 ? 4.485 -2.001 7.842 1.00 87.94 105 LYS A CA 1
ATOM 809 C C . LYS A 1 105 ? 3.007 -2.348 8.060 1.00 87.94 105 LYS A C 1
ATOM 811 O O . LYS A 1 105 ? 2.574 -2.574 9.184 1.00 87.94 105 LYS A O 1
ATOM 816 N N . PHE A 1 106 ? 2.230 -2.445 6.983 1.00 86.44 106 PHE A N 1
ATOM 817 C CA . PHE A 1 106 ? 0.819 -2.841 7.052 1.00 86.44 106 PHE A CA 1
ATOM 818 C C . PHE A 1 106 ? 0.601 -4.277 7.532 1.00 86.44 106 PHE A C 1
ATOM 820 O O . PHE A 1 106 ? -0.411 -4.552 8.177 1.00 86.44 106 PHE A O 1
ATOM 827 N N . LEU A 1 107 ? 1.527 -5.196 7.238 1.00 86.62 107 LEU A N 1
ATOM 828 C CA . LEU A 1 107 ? 1.437 -6.585 7.704 1.00 86.62 107 LEU A CA 1
ATOM 829 C C . LEU A 1 107 ? 1.475 -6.697 9.231 1.00 86.62 107 LEU A C 1
ATOM 831 O O . LEU A 1 107 ? 0.875 -7.614 9.788 1.00 86.62 107 LEU A O 1
ATOM 835 N N . GLU A 1 108 ? 2.159 -5.772 9.900 1.00 86.62 108 GLU A N 1
ATOM 836 C CA . GLU A 1 108 ? 2.292 -5.745 11.360 1.00 86.62 108 GLU A CA 1
ATOM 837 C C . GLU A 1 108 ? 1.068 -5.119 12.046 1.00 86.62 108 GLU A C 1
ATOM 839 O O . GLU A 1 108 ? 0.840 -5.306 13.243 1.00 86.62 108 GLU A O 1
ATOM 844 N N . GLN A 1 109 ? 0.239 -4.405 11.283 1.00 86.44 109 GLN A N 1
ATOM 845 C CA . GLN A 1 109 ? -0.938 -3.721 11.794 1.00 86.44 109 GLN A CA 1
ATOM 846 C C . GLN A 1 109 ? -2.124 -4.666 11.985 1.00 86.44 109 GLN A C 1
ATOM 848 O O . GLN A 1 109 ? -2.408 -5.544 11.167 1.00 86.44 109 GLN A O 1
ATOM 853 N N . ASN A 1 110 ? -2.897 -4.412 13.043 1.00 88.56 110 ASN A N 1
ATOM 854 C CA . ASN A 1 110 ? -4.205 -5.034 13.202 1.00 88.56 110 ASN A CA 1
ATOM 855 C C . ASN A 1 110 ? -5.188 -4.549 12.118 1.00 88.56 110 ASN A C 1
ATOM 857 O O . ASN A 1 110 ? -4.987 -3.527 11.462 1.00 88.56 110 ASN A O 1
ATOM 861 N N . ILE A 1 111 ? -6.298 -5.269 11.968 1.00 88.81 111 ILE A N 1
ATOM 862 C CA . ILE A 1 111 ? -7.284 -5.031 10.907 1.00 88.81 111 ILE A CA 1
ATOM 863 C C . ILE A 1 111 ? -7.884 -3.615 10.905 1.00 88.81 111 ILE A C 1
ATOM 865 O O . ILE A 1 111 ? -8.209 -3.089 9.843 1.00 88.81 111 ILE A O 1
ATOM 869 N N . LEU A 1 112 ? -8.026 -2.982 12.075 1.00 89.88 112 LEU A N 1
ATOM 870 C CA . LEU A 1 112 ? -8.568 -1.628 12.173 1.00 89.88 112 LEU A CA 1
ATOM 871 C C . LEU A 1 112 ? -7.525 -0.594 11.759 1.00 89.88 112 LEU A C 1
ATOM 873 O O . LEU A 1 112 ? -7.854 0.322 11.013 1.00 89.88 112 LEU A O 1
ATOM 877 N N . LYS A 1 113 ? -6.266 -0.771 12.171 1.00 89.88 113 LYS A N 1
ATOM 878 C CA . LYS A 1 113 ? -5.151 0.081 11.739 1.00 89.88 113 LYS A CA 1
ATOM 879 C C . LYS A 1 113 ? -4.919 -0.022 10.230 1.00 89.88 113 LYS A C 1
ATOM 881 O O . LYS A 1 113 ? -4.812 1.013 9.585 1.00 89.88 113 LYS A O 1
ATOM 886 N N . GLN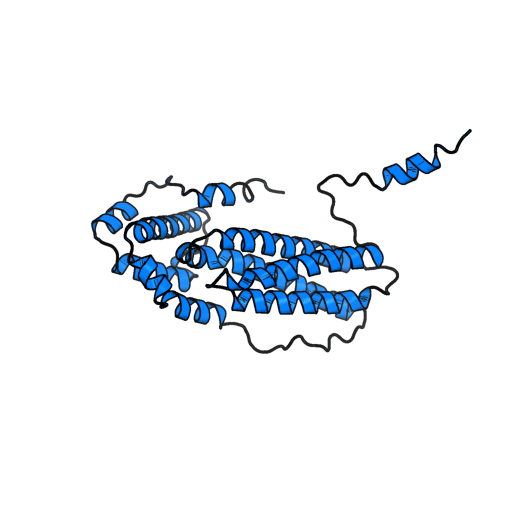 A 1 114 ? -4.997 -1.224 9.652 1.00 89.12 114 GLN A N 1
ATOM 887 C CA . GLN A 1 114 ? -4.934 -1.402 8.193 1.00 89.12 114 GLN A CA 1
ATOM 888 C C . GLN A 1 114 ? -6.031 -0.618 7.452 1.00 89.12 114 GLN A C 1
ATOM 890 O O . GLN A 1 114 ? -5.798 -0.129 6.349 1.00 89.12 114 GLN A O 1
ATOM 895 N N . LEU A 1 115 ? -7.234 -0.492 8.026 1.00 89.12 115 LEU A N 1
ATOM 896 C CA . LEU A 1 115 ? -8.295 0.337 7.444 1.00 89.12 115 LEU A CA 1
ATOM 897 C C . LEU A 1 115 ? -8.062 1.833 7.676 1.00 89.12 115 LEU A C 1
ATOM 899 O O . LEU A 1 115 ? -8.364 2.632 6.798 1.00 89.12 115 LEU A O 1
ATOM 903 N N . VAL A 1 116 ? -7.521 2.225 8.829 1.00 87.50 116 VAL A N 1
ATOM 904 C CA . VAL A 1 116 ? -7.245 3.636 9.131 1.00 87.50 116 VAL A CA 1
ATOM 905 C C . VAL A 1 116 ? -6.142 4.190 8.239 1.00 87.50 116 VAL A C 1
ATOM 907 O O . VAL A 1 116 ? -6.274 5.279 7.688 1.00 87.50 116 VAL A O 1
ATOM 910 N N . PHE A 1 117 ? -5.072 3.423 8.059 1.00 86.75 117 PHE A N 1
ATOM 911 C CA . PHE A 1 117 ? -3.902 3.867 7.314 1.00 86.75 117 PHE A CA 1
ATOM 912 C C . PHE A 1 117 ? -3.976 3.565 5.819 1.00 86.75 117 PHE A C 1
ATOM 914 O O . PHE A 1 117 ? -3.063 3.964 5.115 1.00 86.75 117 PHE A O 1
ATOM 921 N N . HIS A 1 118 ? -5.040 2.927 5.306 1.00 86.50 118 HIS A N 1
ATOM 922 C CA . HIS A 1 118 ? -5.138 2.416 3.924 1.00 86.50 118 HIS A CA 1
ATOM 923 C C . HIS A 1 118 ? -4.633 3.369 2.822 1.00 86.50 118 HIS A C 1
ATOM 925 O O . HIS A 1 118 ? -4.038 2.903 1.844 1.00 86.50 118 HIS A O 1
ATOM 931 N N . ASN A 1 119 ? -4.821 4.683 2.994 1.00 85.31 119 ASN A N 1
ATOM 932 C CA . ASN A 1 119 ? -4.319 5.715 2.087 1.00 85.31 119 ASN A CA 1
ATOM 933 C C . ASN A 1 119 ? -2.800 5.711 1.912 1.00 85.31 119 ASN A C 1
ATOM 935 O O . ASN A 1 119 ? -2.340 6.043 0.827 1.00 85.31 119 ASN A O 1
ATOM 939 N N . ASP A 1 120 ? -2.020 5.328 2.921 1.00 86.06 120 ASP A N 1
ATOM 940 C CA . ASP A 1 120 ? -0.558 5.275 2.828 1.00 86.06 120 ASP A CA 1
ATOM 941 C C . ASP A 1 120 ? -0.134 4.251 1.765 1.00 86.06 120 ASP A C 1
ATOM 943 O O . ASP A 1 120 ? 0.667 4.543 0.872 1.00 86.06 120 ASP A O 1
ATOM 947 N N . LEU A 1 121 ? -0.742 3.060 1.801 1.00 88.06 121 LEU A N 1
ATOM 948 C CA . LEU A 1 121 ? -0.490 2.015 0.812 1.00 88.06 121 LEU A CA 1
ATOM 949 C C . LEU A 1 121 ? -1.088 2.376 -0.559 1.00 88.06 121 LEU A C 1
ATOM 951 O O . LEU A 1 121 ? -0.489 2.076 -1.595 1.00 88.06 121 LEU A O 1
ATOM 955 N N . ASP A 1 122 ? -2.242 3.049 -0.589 1.00 87.69 122 ASP A N 1
ATOM 956 C CA . ASP A 1 122 ? -2.860 3.508 -1.837 1.00 87.69 122 ASP A CA 1
ATOM 957 C C . ASP A 1 122 ? -2.054 4.636 -2.509 1.00 87.69 122 ASP A C 1
ATOM 959 O O . ASP A 1 122 ? -1.930 4.636 -3.736 1.00 87.69 122 ASP A O 1
ATOM 963 N N . ALA A 1 123 ? -1.446 5.539 -1.735 1.00 87.75 123 ALA A N 1
ATOM 964 C CA . ALA A 1 123 ? -0.577 6.608 -2.222 1.00 87.75 123 ALA A CA 1
ATOM 965 C C . ALA A 1 123 ? 0.743 6.054 -2.774 1.00 87.75 123 ALA A C 1
ATOM 967 O O . ALA A 1 123 ? 1.142 6.417 -3.883 1.00 87.75 123 ALA A O 1
ATOM 968 N N . ALA A 1 124 ? 1.376 5.117 -2.058 1.00 90.38 124 ALA A N 1
ATOM 969 C CA . ALA A 1 124 ? 2.568 4.427 -2.550 1.00 90.38 124 ALA A CA 1
ATOM 970 C C . ALA A 1 124 ? 2.275 3.674 -3.865 1.00 90.38 124 ALA A C 1
ATOM 972 O O . ALA A 1 124 ? 2.996 3.830 -4.849 1.00 90.38 124 ALA A O 1
ATOM 973 N N . SER A 1 125 ? 1.151 2.948 -3.928 1.00 91.56 125 SER A N 1
ATOM 974 C CA . SER A 1 125 ? 0.648 2.301 -5.152 1.00 91.56 125 SER A CA 1
ATOM 975 C C . SER A 1 125 ? 0.437 3.295 -6.304 1.00 91.56 125 SER A C 1
ATOM 977 O O . SER A 1 125 ? 0.837 3.026 -7.441 1.00 91.56 125 SER A O 1
ATOM 979 N N . ALA A 1 126 ? -0.180 4.450 -6.030 1.00 89.38 126 ALA A N 1
ATOM 980 C CA . ALA A 1 126 ? -0.446 5.477 -7.034 1.00 89.38 126 ALA A CA 1
ATOM 981 C C . ALA A 1 126 ? 0.845 6.074 -7.616 1.00 89.38 126 ALA A C 1
ATOM 983 O O . ALA A 1 126 ? 0.935 6.208 -8.837 1.00 89.38 126 ALA A O 1
ATOM 984 N N . SER A 1 127 ? 1.851 6.349 -6.776 1.00 89.44 127 SER A N 1
ATOM 985 C CA . SER A 1 127 ? 3.159 6.844 -7.230 1.00 89.44 127 SER A CA 1
ATOM 986 C C . SER A 1 127 ? 3.809 5.867 -8.208 1.00 89.44 127 SER A C 1
ATOM 988 O O . SER A 1 127 ? 4.129 6.245 -9.336 1.00 89.44 127 SER A O 1
ATOM 990 N N . VAL A 1 128 ? 3.893 4.584 -7.828 1.00 94.06 128 VAL A N 1
ATOM 991 C CA . VAL A 1 128 ? 4.499 3.548 -8.679 1.00 94.06 128 VAL A CA 1
ATOM 992 C C . VAL A 1 128 ? 3.761 3.449 -10.014 1.00 94.06 128 VAL A C 1
ATOM 994 O O . VAL A 1 128 ? 4.387 3.312 -11.064 1.00 94.06 128 VAL A O 1
ATOM 997 N N . LYS A 1 129 ? 2.422 3.528 -10.001 1.00 92.69 129 LYS A N 1
ATOM 998 C CA . LYS A 1 129 ? 1.599 3.480 -11.220 1.00 92.69 129 LYS A CA 1
ATOM 999 C C . LYS A 1 129 ? 1.838 4.664 -12.145 1.00 92.69 129 LYS A C 1
ATOM 1001 O O . LYS A 1 129 ? 1.870 4.463 -13.361 1.00 92.69 129 LYS A O 1
ATOM 1006 N N . GLU A 1 130 ? 1.997 5.861 -11.590 1.00 91.56 130 GLU A N 1
ATOM 1007 C CA . GLU A 1 130 ? 2.320 7.062 -12.358 1.00 91.56 130 GLU A CA 1
ATOM 1008 C C . GLU A 1 130 ? 3.668 6.893 -13.068 1.00 91.56 130 GLU A C 1
ATOM 1010 O O . GLU A 1 130 ? 3.736 6.990 -14.298 1.00 91.56 130 GLU A O 1
ATOM 1015 N N . THR A 1 131 ? 4.717 6.538 -12.320 1.00 91.88 131 THR A N 1
ATOM 1016 C CA . THR A 1 131 ? 6.055 6.312 -12.884 1.00 91.88 131 THR A CA 1
ATOM 1017 C C . THR A 1 131 ? 6.061 5.158 -13.882 1.00 91.88 131 THR A C 1
ATOM 1019 O O . THR A 1 131 ? 6.653 5.275 -14.953 1.00 91.88 131 THR A O 1
ATOM 1022 N N . ALA A 1 132 ? 5.356 4.062 -13.595 1.00 92.12 132 ALA A N 1
ATOM 1023 C CA . ALA A 1 132 ? 5.185 2.943 -14.518 1.00 92.12 132 ALA A CA 1
ATOM 1024 C C . ALA A 1 132 ? 4.526 3.369 -15.839 1.00 92.12 132 ALA A C 1
ATOM 1026 O O . ALA A 1 132 ? 4.971 2.958 -16.912 1.00 92.12 132 ALA A O 1
ATOM 1027 N N . GLY A 1 133 ? 3.488 4.209 -15.778 1.00 90.06 133 GLY A N 1
ATOM 1028 C CA . GLY A 1 133 ? 2.825 4.751 -16.965 1.00 90.06 133 GLY A CA 1
ATOM 1029 C C . GLY A 1 133 ? 3.773 5.603 -17.812 1.00 90.06 133 GLY A C 1
ATOM 1030 O O . GLY A 1 133 ? 3.875 5.396 -19.024 1.00 90.06 133 GLY A O 1
ATOM 1031 N N . GLN A 1 134 ? 4.527 6.499 -17.166 1.00 90.88 134 GLN A N 1
ATOM 1032 C CA . GLN A 1 134 ? 5.559 7.316 -17.820 1.00 90.88 134 GLN A CA 1
ATOM 1033 C C . GLN A 1 134 ? 6.652 6.442 -18.455 1.00 90.88 134 GLN A C 1
ATOM 1035 O O . GLN A 1 134 ? 7.068 6.676 -19.592 1.00 90.88 134 GLN A O 1
ATOM 1040 N N . LEU A 1 135 ? 7.076 5.389 -17.753 1.00 90.38 135 LEU A N 1
ATOM 1041 C CA . LEU A 1 135 ? 8.098 4.454 -18.208 1.00 90.38 135 LEU A CA 1
ATOM 1042 C C . LEU A 1 135 ? 7.656 3.677 -19.453 1.00 90.38 135 LEU A C 1
ATOM 1044 O O . LEU A 1 135 ? 8.388 3.619 -20.442 1.00 90.38 135 LEU A O 1
ATOM 1048 N N . VAL A 1 136 ? 6.440 3.128 -19.445 1.00 88.94 136 VAL A N 1
ATOM 1049 C CA . VAL A 1 136 ? 5.851 2.431 -20.601 1.00 88.94 136 VAL A CA 1
ATOM 1050 C C . VAL A 1 136 ? 5.715 3.369 -21.799 1.00 88.94 136 VAL A C 1
ATOM 1052 O O . VAL A 1 136 ? 6.013 2.972 -22.932 1.00 88.94 136 VAL A O 1
ATOM 1055 N N . GLN A 1 137 ? 5.288 4.613 -21.565 1.00 87.69 137 GLN A N 1
ATOM 1056 C CA . GLN A 1 137 ? 5.186 5.623 -22.613 1.00 87.69 137 GLN A CA 1
ATOM 1057 C C . GLN A 1 137 ? 6.559 5.908 -23.236 1.00 87.69 137 GLN A C 1
ATOM 1059 O O . GLN A 1 137 ? 6.680 5.848 -24.459 1.00 87.69 137 GLN A O 1
ATOM 1064 N N . CYS A 1 138 ? 7.588 6.136 -22.413 1.00 87.25 138 CYS A N 1
ATOM 1065 C CA . CYS A 1 138 ? 8.969 6.360 -22.855 1.00 87.25 138 CYS A CA 1
ATOM 1066 C C . CYS A 1 138 ? 9.518 5.167 -23.657 1.00 87.25 138 CYS A C 1
ATOM 1068 O O . CYS A 1 138 ? 10.052 5.343 -24.753 1.00 87.25 138 CYS A O 1
ATOM 1070 N N . VAL A 1 139 ? 9.313 3.930 -23.186 1.00 85.88 139 VAL A N 1
ATOM 1071 C CA . VAL A 1 139 ? 9.718 2.725 -23.930 1.00 85.88 139 VAL A CA 1
ATOM 1072 C C . VAL A 1 139 ? 9.013 2.649 -25.285 1.00 85.88 139 VAL A C 1
ATOM 1074 O O . VAL A 1 139 ? 9.654 2.380 -26.301 1.00 85.88 139 VAL A O 1
ATOM 1077 N N . THR A 1 140 ? 7.708 2.911 -25.328 1.00 82.12 140 THR A N 1
ATOM 1078 C CA . THR A 1 140 ? 6.919 2.837 -26.565 1.00 82.12 140 THR A CA 1
ATOM 1079 C C . THR A 1 140 ? 7.386 3.868 -27.595 1.00 82.12 140 THR A C 1
ATOM 1081 O O . THR A 1 140 ? 7.591 3.522 -28.761 1.00 82.12 140 THR A O 1
ATOM 1084 N N . THR A 1 141 ? 7.597 5.121 -27.179 1.00 81.00 141 THR A N 1
ATOM 1085 C CA . THR A 1 141 ? 7.988 6.216 -28.080 1.00 81.00 141 THR A CA 1
ATOM 1086 C C . THR A 1 141 ? 9.441 6.109 -28.535 1.00 81.00 141 THR A C 1
ATOM 1088 O O . THR A 1 141 ? 9.725 6.260 -29.722 1.00 81.00 141 THR A O 1
ATOM 1091 N N . GLU A 1 142 ? 10.369 5.811 -27.625 1.00 75.00 142 GLU A N 1
ATOM 1092 C CA . GLU A 1 142 ? 11.809 5.818 -27.917 1.00 75.00 142 GLU A CA 1
ATOM 1093 C C . GLU A 1 142 ? 12.322 4.490 -28.484 1.00 75.00 142 GLU A C 1
ATOM 1095 O O . GLU A 1 142 ? 13.422 4.413 -29.047 1.00 75.00 142 GLU A O 1
ATOM 1100 N N . CYS A 1 143 ? 11.563 3.405 -28.320 1.00 69.44 143 CYS A N 1
ATOM 1101 C CA . CYS A 1 143 ? 11.983 2.082 -28.773 1.00 69.44 143 CYS A CA 1
ATOM 1102 C C . CYS A 1 143 ? 11.203 1.543 -29.961 1.00 69.44 143 CYS A C 1
ATOM 1104 O O . CYS A 1 143 ? 11.582 0.480 -30.445 1.00 69.44 143 CYS A O 1
ATOM 1106 N N . ALA A 1 144 ? 10.183 2.261 -30.451 1.00 62.88 144 ALA A N 1
ATOM 1107 C CA . ALA A 1 144 ? 9.302 1.806 -31.532 1.00 62.88 144 ALA A CA 1
ATOM 1108 C C . ALA A 1 144 ? 8.783 0.370 -31.308 1.00 62.88 144 ALA A C 1
ATOM 1110 O O . ALA A 1 144 ? 8.454 -0.356 -32.246 1.00 62.88 144 ALA A O 1
ATOM 1111 N N . ILE A 1 145 ? 8.735 -0.055 -30.044 1.00 59.75 145 ILE A N 1
ATOM 1112 C CA . ILE A 1 145 ? 8.117 -1.305 -29.639 1.00 59.75 145 ILE A CA 1
ATOM 1113 C C . ILE A 1 145 ? 6.630 -1.014 -29.707 1.00 59.75 145 ILE A C 1
ATOM 1115 O O . ILE A 1 145 ? 6.180 -0.047 -29.096 1.00 59.75 145 ILE A O 1
ATOM 1119 N N . ASN A 1 146 ? 5.873 -1.821 -30.454 1.00 54.59 146 ASN A N 1
ATOM 1120 C CA . ASN A 1 146 ? 4.417 -1.743 -30.439 1.00 54.59 146 ASN A CA 1
ATOM 1121 C C . ASN A 1 146 ? 3.947 -1.764 -28.975 1.00 54.59 146 ASN A C 1
ATOM 1123 O O . ASN A 1 146 ? 3.896 -2.822 -28.346 1.00 54.59 146 ASN A O 1
ATOM 1127 N N . GLY A 1 147 ? 3.565 -0.597 -28.448 1.00 48.22 147 GLY A N 1
ATOM 1128 C CA . GLY A 1 147 ? 2.899 -0.444 -27.151 1.00 48.22 147 GLY A CA 1
ATOM 1129 C C . GLY A 1 147 ? 1.491 -1.048 -27.152 1.00 48.22 147 GLY A C 1
ATOM 1130 O O . GLY A 1 147 ? 0.751 -0.910 -26.188 1.00 48.22 147 GLY A O 1
ATOM 1131 N N . SER A 1 148 ? 1.111 -1.735 -28.236 1.00 46.38 148 SER A N 1
ATOM 1132 C CA . SER A 1 148 ? -0.211 -2.306 -28.479 1.00 46.38 148 SER A CA 1
ATOM 1133 C C . SER A 1 148 ? -0.510 -3.572 -27.677 1.00 46.38 148 SER A C 1
ATOM 1135 O O . SER A 1 148 ? -1.520 -4.218 -27.940 1.00 46.38 148 SER A O 1
ATOM 1137 N N . VAL A 1 149 ? 0.328 -3.958 -26.713 1.00 48.34 149 VAL A N 1
ATOM 1138 C CA . VAL A 1 149 ? -0.127 -4.863 -25.651 1.00 48.34 149 VAL A CA 1
ATOM 1139 C C . VAL A 1 149 ? -0.614 -3.968 -24.527 1.00 48.34 149 VAL A C 1
ATOM 1141 O O . VAL A 1 149 ? 0.043 -3.837 -23.507 1.00 48.34 149 VAL A O 1
ATOM 1144 N N . THR A 1 150 ? -1.727 -3.274 -24.756 1.00 52.97 150 THR A N 1
ATOM 1145 C CA . THR A 1 150 ? -2.445 -2.557 -23.703 1.00 52.97 150 THR A CA 1
ATOM 1146 C C . THR A 1 150 ? -2.683 -3.537 -22.561 1.00 52.97 150 THR A C 1
ATOM 1148 O O . THR A 1 150 ? -3.479 -4.465 -22.727 1.00 52.97 150 THR A O 1
ATOM 1151 N N . TYR A 1 151 ? -1.995 -3.364 -21.424 1.00 51.62 151 TYR A N 1
ATOM 1152 C CA . TYR A 1 151 ? -2.451 -3.960 -20.171 1.00 51.62 151 TYR A CA 1
ATOM 1153 C C . TYR A 1 151 ? -3.894 -3.510 -20.015 1.00 51.62 151 TYR A C 1
ATOM 1155 O O . TYR A 1 151 ? -4.133 -2.302 -20.021 1.00 51.62 151 TYR A O 1
ATOM 1163 N N . GLY A 1 152 ? -4.821 -4.474 -20.054 1.00 49.44 152 GLY A N 1
ATOM 1164 C CA . GLY A 1 152 ? -6.236 -4.256 -20.333 1.00 49.44 152 GLY A CA 1
ATOM 1165 C C . GLY A 1 152 ? -6.725 -2.945 -19.739 1.00 49.44 152 GLY A C 1
ATOM 1166 O O . GLY A 1 152 ? -6.868 -2.828 -18.525 1.00 49.44 152 GLY A O 1
ATOM 1167 N N . HIS A 1 153 ? -6.929 -1.957 -20.612 1.00 43.78 153 HIS A N 1
ATOM 1168 C CA . HIS A 1 153 ? -7.550 -0.688 -20.272 1.00 43.78 153 HIS A CA 1
ATOM 1169 C C . HIS A 1 153 ? -9.027 -1.003 -20.035 1.00 43.78 153 HIS A C 1
ATOM 1171 O O . HIS A 1 153 ? -9.859 -0.899 -20.928 1.00 43.78 153 HIS A O 1
ATOM 1177 N N . VAL A 1 154 ? -9.314 -1.559 -18.865 1.00 42.19 154 VAL A N 1
ATOM 1178 C CA . VAL A 1 154 ? -10.660 -1.854 -18.403 1.00 42.19 154 VAL A CA 1
ATOM 1179 C C . VAL A 1 154 ? -10.775 -1.135 -17.076 1.00 42.19 154 VAL A C 1
ATOM 1181 O O . VAL A 1 154 ? -10.264 -1.619 -16.071 1.00 42.19 154 VAL A O 1
ATOM 1184 N N . ASP A 1 155 ? -11.329 0.073 -17.132 1.00 42.94 155 ASP A N 1
ATOM 1185 C CA . ASP A 1 155 ? -12.172 0.690 -16.105 1.00 42.94 155 ASP A CA 1
ATOM 1186 C C . ASP A 1 155 ? -12.017 0.106 -14.689 1.00 42.94 155 ASP A C 1
ATOM 1188 O O . ASP A 1 155 ? -12.841 -0.677 -14.224 1.00 42.94 155 ASP A O 1
ATOM 1192 N N . GLN A 1 156 ? -10.938 0.469 -13.989 1.00 47.91 156 GLN A N 1
ATOM 1193 C CA . GLN A 1 156 ? -10.709 0.074 -12.589 1.00 47.91 156 GLN A CA 1
ATOM 1194 C C . GLN A 1 156 ? -10.563 1.263 -11.633 1.00 47.91 156 GLN A C 1
ATOM 1196 O O . GLN A 1 156 ? -10.166 1.091 -10.477 1.00 47.91 156 GLN A O 1
ATOM 1201 N N . PHE A 1 157 ? -10.917 2.463 -12.090 1.00 41.97 157 PHE A N 1
ATOM 1202 C CA . PHE A 1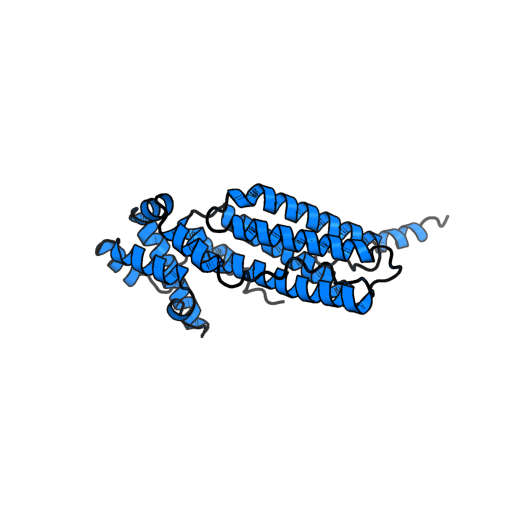 157 ? -11.250 3.544 -11.174 1.00 41.97 157 PHE A CA 1
ATOM 1203 C C . PHE A 1 157 ? -12.579 3.179 -10.477 1.00 41.97 157 PHE A C 1
ATOM 1205 O O . PHE A 1 157 ? -13.503 2.694 -11.119 1.00 41.97 157 PHE A O 1
ATOM 1212 N N . ASP A 1 158 ? -12.632 3.343 -9.153 1.00 53.62 158 ASP A N 1
ATOM 1213 C CA . ASP A 1 158 ? -13.815 3.203 -8.278 1.00 53.62 158 ASP A CA 1
ATOM 1214 C C . ASP A 1 158 ? -14.287 1.830 -7.761 1.00 53.62 158 ASP A C 1
ATOM 1216 O O . ASP A 1 158 ? -15.348 1.734 -7.142 1.00 53.62 158 ASP A O 1
ATOM 1220 N N . GLU A 1 159 ? -13.480 0.766 -7.814 1.00 66.62 159 GLU A N 1
ATOM 1221 C CA . GLU A 1 159 ? -13.777 -0.422 -6.983 1.00 66.62 159 GLU A CA 1
ATOM 1222 C C . GLU A 1 159 ? -13.012 -0.485 -5.651 1.00 66.62 159 GLU A C 1
ATOM 1224 O O . GLU A 1 159 ? -13.413 -1.249 -4.772 1.00 66.62 159 GLU A O 1
ATOM 1229 N N . ARG A 1 160 ? -11.921 0.280 -5.468 1.00 76.31 160 ARG A N 1
ATOM 1230 C CA . ARG A 1 160 ? -11.120 0.237 -4.222 1.00 76.31 160 ARG A CA 1
ATOM 1231 C C . ARG A 1 160 ? -11.960 0.656 -3.011 1.00 76.31 160 ARG A C 1
ATOM 1233 O O . ARG A 1 160 ? -12.089 -0.127 -2.076 1.00 76.31 160 ARG A O 1
ATOM 1240 N N . ALA A 1 161 ? -12.613 1.818 -3.084 1.00 75.06 161 ALA A N 1
ATOM 1241 C CA . ALA A 1 161 ? -13.520 2.306 -2.042 1.00 75.06 161 ALA A CA 1
ATOM 1242 C C . ALA A 1 161 ? -14.649 1.305 -1.748 1.00 75.06 161 ALA A C 1
ATOM 1244 O O . ALA A 1 161 ? -14.907 0.969 -0.595 1.00 75.06 161 ALA A O 1
ATOM 1245 N N . ASN A 1 162 ? -15.255 0.735 -2.793 1.00 79.12 162 ASN A N 1
ATOM 1246 C CA . ASN A 1 162 ? -16.295 -0.286 -2.656 1.00 79.12 162 ASN A CA 1
ATOM 1247 C C . ASN A 1 162 ? -15.798 -1.566 -1.959 1.00 79.12 162 ASN A C 1
ATOM 1249 O O . ASN A 1 162 ? -16.547 -2.182 -1.196 1.00 79.12 162 ASN A O 1
ATOM 1253 N N . ARG A 1 163 ? -14.542 -1.974 -2.191 1.00 81.69 163 ARG A N 1
ATOM 1254 C CA . ARG A 1 163 ? -13.914 -3.096 -1.475 1.00 81.69 163 ARG A CA 1
ATOM 1255 C C . ARG A 1 163 ? -13.719 -2.774 0.006 1.00 81.69 163 ARG A C 1
ATOM 1257 O O . ARG A 1 163 ? -14.072 -3.614 0.830 1.00 81.69 163 ARG A O 1
ATOM 1264 N N . TYR A 1 164 ? -13.263 -1.566 0.344 1.00 85.62 164 TYR A N 1
ATOM 1265 C CA . TYR A 1 164 ? -13.154 -1.142 1.744 1.00 85.62 164 TYR A CA 1
ATOM 1266 C C . TYR A 1 164 ? -14.508 -1.115 2.447 1.00 85.62 164 TYR A C 1
ATOM 1268 O O . TYR A 1 164 ? -14.619 -1.663 3.536 1.00 85.62 164 TYR A O 1
ATOM 1276 N N . MET A 1 165 ? -15.553 -0.567 1.816 1.00 85.19 165 MET A N 1
ATOM 1277 C CA . MET A 1 165 ? -16.897 -0.511 2.413 1.00 85.19 165 MET A CA 1
ATOM 1278 C C . MET A 1 165 ? -17.423 -1.903 2.773 1.00 85.19 165 MET A C 1
ATOM 1280 O O . MET A 1 165 ? -17.831 -2.143 3.907 1.00 85.19 165 MET A O 1
ATOM 1284 N N . LYS A 1 166 ? -17.321 -2.860 1.839 1.00 84.56 166 LYS A N 1
ATOM 1285 C CA . LYS A 1 166 ? -17.696 -4.262 2.098 1.00 84.56 166 LYS A CA 1
ATOM 1286 C C . LYS A 1 166 ? -16.893 -4.879 3.243 1.00 84.56 166 LYS A C 1
ATOM 1288 O O . LYS A 1 166 ? -17.401 -5.744 3.952 1.00 84.56 166 LYS A O 1
ATOM 1293 N N . PHE A 1 167 ? -15.639 -4.468 3.394 1.00 84.06 167 PHE A N 1
ATOM 1294 C CA . PHE A 1 167 ? -14.744 -5.004 4.407 1.00 84.06 167 PHE A CA 1
ATOM 1295 C C . PHE A 1 167 ? -14.968 -4.377 5.790 1.00 84.06 167 PHE A C 1
ATOM 1297 O O . PHE A 1 167 ? -14.913 -5.094 6.789 1.00 84.06 167 PHE A O 1
ATOM 1304 N N . ILE A 1 168 ? -15.295 -3.081 5.858 1.00 87.69 168 ILE A N 1
ATOM 1305 C CA . ILE A 1 168 ? -15.687 -2.395 7.099 1.00 87.69 168 ILE A CA 1
ATOM 1306 C C . ILE A 1 168 ? -16.903 -3.083 7.735 1.00 87.69 168 ILE A C 1
ATOM 1308 O O . ILE A 1 168 ? -16.958 -3.250 8.950 1.00 87.69 168 ILE A O 1
ATOM 1312 N N . ASP A 1 169 ? -17.850 -3.536 6.913 1.00 87.56 169 ASP A N 1
ATOM 1313 C CA . ASP A 1 169 ? -19.041 -4.264 7.367 1.00 87.56 169 ASP A CA 1
ATOM 1314 C C . ASP A 1 169 ? -18.788 -5.752 7.673 1.00 87.56 169 ASP A C 1
ATOM 1316 O O . ASP A 1 169 ? -19.716 -6.488 8.023 1.00 87.56 169 ASP A O 1
ATOM 1320 N N . SER A 1 170 ? -17.547 -6.233 7.554 1.00 90.38 170 SER A N 1
ATOM 1321 C CA . SER A 1 170 ? -17.238 -7.639 7.811 1.00 90.38 170 SER A CA 1
ATOM 1322 C C . SER A 1 170 ? -17.400 -7.997 9.299 1.00 90.38 170 SER A C 1
ATOM 1324 O O . SER A 1 170 ? -17.109 -7.179 10.177 1.00 90.38 170 SER A O 1
ATOM 1326 N N . PRO A 1 171 ? -17.795 -9.245 9.629 1.00 90.12 171 PRO A N 1
ATOM 1327 C CA . PRO A 1 171 ? -17.917 -9.684 11.020 1.00 90.12 171 PRO A CA 1
ATOM 1328 C C . PRO A 1 171 ? -16.624 -9.530 11.829 1.00 90.12 171 PRO A C 1
ATOM 1330 O O . PRO A 1 171 ? -16.673 -9.284 13.030 1.00 90.12 171 PRO A O 1
ATOM 1333 N N . GLU A 1 172 ? -15.469 -9.675 11.177 1.00 89.75 172 GLU A N 1
ATOM 1334 C CA . GLU A 1 172 ? -14.156 -9.533 11.807 1.00 89.75 172 GLU A CA 1
ATOM 1335 C C . GLU A 1 172 ? -13.899 -8.087 12.245 1.00 89.75 172 GLU A C 1
ATOM 1337 O O . GLU A 1 172 ? -13.562 -7.851 13.407 1.00 89.75 172 GLU A O 1
ATOM 1342 N N . VAL A 1 173 ? -14.137 -7.122 11.350 1.00 90.44 173 VAL A N 1
ATOM 1343 C CA . VAL A 1 173 ? -13.996 -5.691 11.651 1.00 90.44 173 VAL A CA 1
ATOM 1344 C C . VAL A 1 173 ? -15.030 -5.251 12.679 1.00 90.44 173 VAL A C 1
ATOM 1346 O O . VAL A 1 173 ? -14.667 -4.625 13.670 1.00 90.44 173 VAL A O 1
ATOM 1349 N N . MET A 1 174 ? -16.296 -5.638 12.512 1.00 90.00 174 MET A N 1
ATOM 1350 C CA . MET A 1 174 ? -17.361 -5.288 13.458 1.00 90.00 174 MET A CA 1
ATOM 1351 C C . MET A 1 174 ? -17.088 -5.839 14.864 1.00 90.00 174 MET A C 1
ATOM 1353 O O . MET A 1 174 ? -17.340 -5.155 15.856 1.00 90.00 174 MET A O 1
ATOM 1357 N N . LYS A 1 175 ? -16.51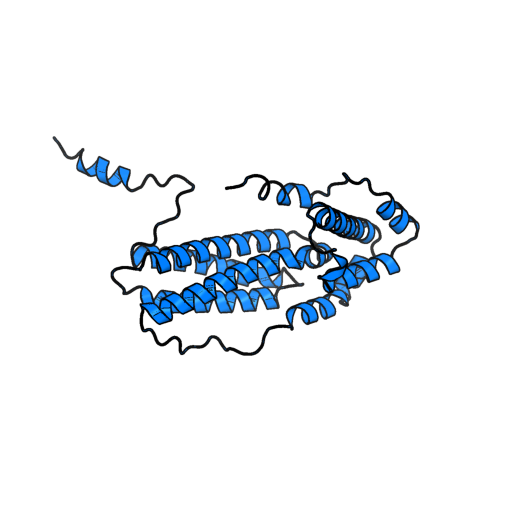9 -7.048 14.969 1.00 91.00 175 LYS A N 1
ATOM 1358 C CA . LYS A 1 175 ? -16.072 -7.606 16.251 1.00 91.00 175 LYS A CA 1
ATOM 1359 C C . LYS A 1 175 ? -14.914 -6.795 16.835 1.00 91.00 175 LYS A C 1
ATOM 1361 O O . LYS A 1 175 ? -14.963 -6.462 18.016 1.00 91.00 175 LYS A O 1
ATOM 1366 N N . ALA A 1 176 ? -13.908 -6.448 16.034 1.00 90.44 176 ALA A N 1
ATOM 1367 C CA . ALA A 1 176 ? -12.786 -5.632 16.497 1.00 90.44 176 ALA A CA 1
ATOM 1368 C C . ALA A 1 176 ? -13.238 -4.232 16.958 1.00 90.44 176 ALA A C 1
ATOM 1370 O O . ALA A 1 176 ? -12.789 -3.768 18.001 1.00 90.44 176 ALA A O 1
ATOM 1371 N N . MET A 1 177 ? -14.180 -3.606 16.243 1.00 89.06 177 MET A N 1
ATOM 1372 C CA . MET A 1 177 ? -14.784 -2.313 16.595 1.00 89.06 177 MET A CA 1
ATOM 1373 C C . MET A 1 177 ? -15.678 -2.366 17.841 1.00 89.06 177 MET A C 1
ATOM 1375 O O . MET A 1 177 ? -15.994 -1.319 18.393 1.00 89.06 177 MET A O 1
ATOM 1379 N N . SER A 1 178 ? -16.123 -3.548 18.278 1.00 87.69 178 SER A N 1
ATOM 1380 C CA . SER A 1 178 ? -16.937 -3.695 19.495 1.00 87.69 178 SER A CA 1
ATOM 1381 C C . SER A 1 178 ? -16.111 -3.722 20.785 1.00 87.69 178 SER A C 1
ATOM 1383 O O . SER A 1 178 ? -16.668 -3.585 21.873 1.00 87.69 178 SER A O 1
ATOM 1385 N N . ASP A 1 179 ? -14.794 -3.897 20.669 1.00 90.38 179 ASP A N 1
ATOM 1386 C CA . ASP A 1 179 ? -13.873 -3.881 21.797 1.00 90.38 179 ASP A CA 1
ATOM 1387 C C . ASP A 1 179 ? -13.567 -2.440 22.233 1.00 90.38 179 ASP A C 1
ATOM 1389 O O . ASP A 1 179 ? -13.229 -1.584 21.415 1.00 90.38 179 ASP A O 1
ATOM 1393 N N . SER A 1 180 ? -13.702 -2.157 23.531 1.00 86.88 180 SER A N 1
ATOM 1394 C CA . SER A 1 180 ? -13.587 -0.788 24.045 1.00 86.88 180 SER A CA 1
ATOM 1395 C C . SER A 1 180 ? -12.170 -0.221 23.946 1.00 86.88 180 SER A C 1
ATOM 1397 O O . SER A 1 180 ? -12.038 1.000 23.841 1.00 86.88 180 SER A O 1
ATOM 1399 N N . ASP A 1 181 ? -11.133 -1.055 24.016 1.00 87.25 181 ASP A N 1
ATOM 1400 C CA . ASP A 1 181 ? -9.747 -0.590 23.959 1.00 87.25 181 ASP A CA 1
ATOM 1401 C C . ASP A 1 181 ? -9.378 -0.262 22.511 1.00 87.25 181 ASP A C 1
ATOM 1403 O O . ASP A 1 181 ? -8.874 0.829 22.236 1.00 87.25 181 ASP A O 1
ATOM 1407 N N . ASN A 1 182 ? -9.784 -1.123 21.571 1.00 89.50 182 ASN A N 1
ATOM 1408 C CA . ASN A 1 182 ? -9.687 -0.842 20.138 1.00 89.50 182 ASN A CA 1
ATOM 1409 C C . ASN A 1 182 ? -10.441 0.440 19.752 1.00 89.50 182 ASN A C 1
ATOM 1411 O O . ASN A 1 182 ? -9.931 1.253 18.983 1.00 89.50 182 ASN A O 1
ATOM 1415 N N . GLN A 1 183 ? -11.650 0.655 20.281 1.00 87.81 183 GLN A N 1
ATOM 1416 C CA . GLN A 1 183 ? -12.406 1.883 20.014 1.00 87.81 183 GLN A CA 1
ATOM 1417 C C . GLN A 1 183 ? -11.645 3.132 20.453 1.00 87.81 183 GLN A C 1
ATOM 1419 O O . GLN A 1 183 ? -11.537 4.083 19.677 1.00 87.81 183 GLN A O 1
ATOM 1424 N N . LYS A 1 184 ? -11.118 3.128 21.685 1.00 86.81 184 LYS A N 1
ATOM 1425 C CA . LYS A 1 184 ? -10.333 4.246 22.222 1.00 86.81 184 LYS A CA 1
ATOM 1426 C C . LYS A 1 184 ? -9.104 4.510 21.365 1.00 86.81 184 LYS A C 1
ATOM 1428 O O . LYS A 1 184 ? -8.888 5.653 20.969 1.00 86.81 184 LYS A O 1
ATOM 1433 N N . GLU A 1 185 ? -8.337 3.465 21.060 1.00 87.75 185 GLU A N 1
ATOM 1434 C CA . GLU A 1 185 ? -7.115 3.568 20.264 1.00 87.75 185 GLU A CA 1
ATOM 1435 C C . GLU A 1 185 ? -7.405 4.146 18.873 1.00 87.75 185 GLU A C 1
ATOM 1437 O O . GLU A 1 185 ? -6.827 5.162 18.484 1.00 87.75 185 GLU A O 1
ATOM 1442 N N . ILE A 1 186 ? -8.347 3.554 18.136 1.00 89.94 186 ILE A N 1
ATOM 1443 C CA . ILE A 1 186 ? -8.621 3.964 16.757 1.00 89.94 186 ILE A CA 1
ATOM 1444 C C . ILE A 1 186 ? -9.240 5.362 16.686 1.00 89.94 186 ILE A C 1
ATOM 1446 O O . ILE A 1 186 ? -8.838 6.167 15.845 1.00 89.94 186 ILE A O 1
ATOM 1450 N N . LEU A 1 187 ? -10.173 5.703 17.582 1.00 87.81 187 LEU A N 1
ATOM 1451 C CA . LEU A 1 187 ? -10.731 7.058 17.630 1.00 87.81 187 LEU A CA 1
ATOM 1452 C C . LEU A 1 187 ? -9.664 8.103 17.985 1.00 87.81 187 LEU A C 1
ATOM 1454 O O . LEU A 1 187 ? -9.683 9.202 17.425 1.00 87.81 187 LEU A O 1
ATOM 1458 N N . ALA A 1 188 ? -8.714 7.763 18.862 1.00 85.00 188 ALA A N 1
ATOM 1459 C CA . ALA A 1 188 ? -7.583 8.628 19.183 1.00 85.00 188 ALA A CA 1
ATOM 1460 C C . ALA A 1 188 ? -6.645 8.842 17.985 1.00 85.00 188 ALA A C 1
ATOM 1462 O O . ALA A 1 188 ? -6.143 9.953 17.793 1.00 85.00 188 ALA A O 1
ATOM 1463 N N . ILE A 1 189 ? -6.409 7.804 17.175 1.00 84.81 189 ILE A N 1
ATOM 1464 C CA . ILE A 1 189 ? -5.635 7.907 15.928 1.00 84.81 189 ILE A CA 1
ATOM 1465 C C . ILE A 1 189 ? -6.363 8.819 14.930 1.00 84.81 189 ILE A C 1
ATOM 1467 O O . ILE A 1 189 ? -5.786 9.807 14.478 1.00 84.81 189 ILE A O 1
ATOM 1471 N N . ILE A 1 190 ? -7.649 8.569 14.654 1.00 84.19 190 ILE A N 1
ATOM 1472 C CA . ILE A 1 190 ? -8.442 9.364 13.695 1.00 84.19 190 ILE A CA 1
ATOM 1473 C C . ILE A 1 190 ? -8.510 10.842 14.114 1.00 84.19 190 ILE A C 1
ATOM 1475 O O . ILE A 1 190 ? -8.322 11.735 13.286 1.00 84.19 190 ILE A O 1
ATOM 1479 N N . ALA A 1 191 ? -8.747 11.123 15.401 1.00 80.94 191 ALA A N 1
ATOM 1480 C CA . ALA A 1 191 ? -8.796 12.494 15.911 1.00 80.94 191 ALA A CA 1
ATOM 1481 C C . ALA A 1 191 ? -7.463 13.238 15.713 1.00 80.94 191 ALA A C 1
ATOM 1483 O O . ALA A 1 191 ? -7.459 14.434 15.413 1.00 80.94 191 ALA A O 1
ATOM 1484 N N . ARG A 1 192 ? -6.332 12.535 15.848 1.00 77.56 192 ARG A N 1
ATOM 1485 C CA . ARG A 1 192 ? -4.992 13.110 15.658 1.00 77.56 192 ARG A CA 1
ATOM 1486 C C . ARG A 1 192 ? -4.637 13.341 14.209 1.00 77.56 192 ARG A C 1
ATOM 1488 O O . ARG A 1 192 ? -4.163 14.430 13.892 1.00 77.56 192 ARG A O 1
ATOM 1495 N N . MET A 1 193 ? -4.955 12.392 13.329 1.00 77.31 193 MET A N 1
ATOM 1496 C CA . MET A 1 193 ? -4.876 12.636 11.889 1.00 77.31 193 MET A CA 1
ATOM 1497 C C . MET A 1 193 ? -5.643 13.925 11.546 1.00 77.31 193 MET A C 1
ATOM 1499 O O . MET A 1 193 ? -5.128 14.753 10.797 1.00 77.31 193 MET A O 1
ATOM 1503 N N . GLY A 1 194 ? -6.826 14.128 12.155 1.00 74.69 194 GLY A N 1
ATOM 1504 C CA . GLY A 1 194 ? -7.684 15.305 11.949 1.00 74.69 194 GLY A CA 1
ATOM 1505 C C . GLY A 1 194 ? -6.933 16.603 12.197 1.00 74.69 194 GLY A C 1
ATOM 1506 O O . GLY A 1 194 ? -6.809 17.446 11.308 1.00 74.69 194 GLY A O 1
ATOM 1507 N N . ARG A 1 195 ? -6.340 16.693 13.389 1.00 74.25 195 ARG A N 1
ATOM 1508 C CA . ARG A 1 195 ? -5.532 17.840 13.815 1.00 74.25 195 ARG A CA 1
ATOM 1509 C C . ARG A 1 195 ? -4.272 18.028 12.971 1.00 74.25 195 ARG A C 1
ATOM 1511 O O . ARG A 1 195 ? -3.924 19.165 12.665 1.00 74.25 195 ARG A O 1
ATOM 1518 N N . ARG A 1 196 ? -3.593 16.947 12.562 1.00 72.19 196 ARG A N 1
ATOM 1519 C CA . ARG A 1 196 ? -2.416 17.027 11.676 1.00 72.19 196 ARG A CA 1
ATOM 1520 C C . ARG A 1 196 ? -2.786 17.653 10.334 1.00 72.19 196 ARG A C 1
ATOM 1522 O O . ARG A 1 196 ? -2.081 18.548 9.874 1.00 72.19 196 ARG A O 1
ATOM 1529 N N . ASN A 1 197 ? -3.889 17.220 9.727 1.00 70.12 197 ASN A N 1
ATOM 1530 C CA . ASN A 1 197 ? -4.345 17.788 8.461 1.00 70.12 197 ASN A CA 1
ATOM 1531 C C . ASN A 1 197 ? -4.682 19.277 8.610 1.00 70.12 197 ASN A C 1
ATOM 1533 O O . ASN A 1 197 ? -4.253 20.074 7.779 1.00 70.12 197 ASN A O 1
ATOM 1537 N N . GLU A 1 198 ? -5.368 19.662 9.690 1.00 69.81 198 GLU A N 1
ATOM 1538 C CA . GLU A 1 198 ? -5.648 21.070 10.002 1.00 69.81 198 GLU A CA 1
ATOM 1539 C C . GLU A 1 198 ? -4.358 21.891 10.160 1.00 69.81 198 GLU A C 1
ATOM 1541 O O . GLU A 1 198 ? -4.220 22.950 9.545 1.00 69.81 198 GLU A O 1
ATOM 1546 N N . ALA A 1 199 ? -3.377 21.383 10.915 1.00 66.94 199 ALA A N 1
ATOM 1547 C CA . ALA A 1 199 ? -2.086 22.042 11.124 1.00 66.94 199 ALA A CA 1
ATOM 1548 C C . ALA A 1 199 ? -1.274 22.186 9.825 1.00 66.94 199 ALA A C 1
ATOM 1550 O O . ALA A 1 199 ? -0.609 23.199 9.613 1.00 66.94 199 ALA A O 1
ATOM 1551 N N . MET A 1 200 ? -1.353 21.195 8.934 1.00 65.31 200 MET A N 1
ATOM 1552 C CA . MET A 1 200 ? -0.700 21.222 7.622 1.00 65.31 200 MET A CA 1
ATOM 1553 C C . MET A 1 200 ? -1.489 22.016 6.568 1.00 65.31 200 MET A C 1
ATOM 1555 O O . MET A 1 200 ? -1.088 22.029 5.405 1.00 65.31 200 MET A O 1
ATOM 1559 N N . MET A 1 201 ? -2.607 22.658 6.944 1.00 68.75 201 MET A N 1
ATOM 1560 C CA . MET A 1 201 ? -3.550 23.301 6.015 1.00 68.75 201 MET A CA 1
ATOM 1561 C C . MET A 1 201 ? -3.984 22.369 4.868 1.00 68.75 201 MET A C 1
ATOM 1563 O O . MET A 1 201 ? -4.288 22.807 3.757 1.00 68.75 201 MET A O 1
ATOM 1567 N N . GLN A 1 202 ? -3.998 21.065 5.137 1.00 62.53 202 GLN A N 1
ATOM 1568 C CA . GLN A 1 202 ? -4.556 20.057 4.251 1.00 62.53 202 GLN A CA 1
ATOM 1569 C C . GLN A 1 202 ? -6.078 20.048 4.414 1.00 62.53 202 GLN A C 1
ATOM 1571 O O . GLN A 1 202 ? -6.624 20.532 5.406 1.00 62.53 202 GLN A O 1
ATOM 1576 N N . SER A 1 203 ? -6.789 19.510 3.420 1.00 55.09 203 SER A N 1
ATOM 1577 C CA . SER A 1 203 ? -8.242 19.351 3.547 1.00 55.09 203 SER A CA 1
ATOM 1578 C C . SER A 1 203 ? -8.576 18.538 4.809 1.00 55.09 203 SER A C 1
ATOM 1580 O O . SER A 1 203 ? -7.840 17.590 5.119 1.00 55.09 203 SER A O 1
ATOM 1582 N N . PRO A 1 204 ? -9.661 18.877 5.535 1.00 57.47 204 PRO A N 1
ATOM 1583 C CA . PRO A 1 204 ? -10.081 18.103 6.698 1.00 57.47 204 PRO A CA 1
ATOM 1584 C C . PRO A 1 204 ? -10.201 16.620 6.332 1.00 57.47 204 PRO A C 1
ATOM 1586 O O . PRO A 1 204 ? -10.630 16.293 5.223 1.00 57.47 204 PRO A O 1
ATOM 1589 N N . LEU A 1 205 ? -9.834 15.712 7.245 1.00 55.62 205 LEU A N 1
ATOM 1590 C CA . LEU A 1 205 ? -9.978 14.268 6.990 1.00 55.62 205 LEU A CA 1
ATOM 1591 C C . LEU A 1 205 ? -11.400 13.881 6.604 1.00 55.62 205 LEU A C 1
ATOM 1593 O O . LEU A 1 205 ? -11.600 12.999 5.774 1.00 55.62 205 LEU A O 1
ATOM 1597 N N . GLU A 1 206 ? -12.367 14.592 7.178 1.00 49.03 206 GLU A N 1
ATOM 1598 C CA . GLU A 1 206 ? -13.784 14.380 6.929 1.00 49.03 206 GLU A CA 1
ATOM 1599 C C . GLU A 1 206 ? -14.199 14.679 5.484 1.00 49.03 206 GLU A C 1
ATOM 1601 O O . GLU A 1 206 ? -15.242 14.208 5.035 1.00 49.03 206 GLU A O 1
ATOM 1606 N N . THR A 1 207 ? -13.394 15.423 4.724 1.00 51.38 207 THR A N 1
ATOM 1607 C CA . THR A 1 207 ? -13.789 15.911 3.400 1.00 51.38 207 THR A CA 1
ATOM 1608 C C . THR A 1 207 ? -13.357 14.999 2.250 1.00 51.38 207 THR A C 1
ATOM 1610 O O . THR A 1 207 ? -13.948 15.097 1.180 1.00 51.38 207 THR A O 1
ATOM 1613 N N . ASN A 1 208 ? -12.376 14.104 2.444 1.00 63.03 208 ASN A N 1
ATOM 1614 C CA . ASN A 1 208 ? -11.774 13.344 1.334 1.00 63.03 208 ASN A CA 1
ATOM 1615 C C . ASN A 1 208 ? -11.739 11.817 1.512 1.00 63.03 208 ASN A C 1
ATOM 1617 O O . ASN A 1 208 ? -11.540 11.121 0.518 1.00 63.03 208 ASN A O 1
ATOM 1621 N N . ASP A 1 209 ? -11.944 11.280 2.719 1.00 79.25 209 ASP A N 1
ATOM 1622 C CA . ASP A 1 209 ? -11.804 9.840 2.967 1.00 79.25 209 ASP A CA 1
ATOM 1623 C C . ASP A 1 209 ? -13.104 9.194 3.466 1.00 79.25 209 ASP A C 1
ATOM 1625 O O . ASP A 1 209 ? -13.457 9.233 4.648 1.00 79.25 209 ASP A O 1
ATOM 1629 N N . LEU A 1 210 ? -13.816 8.550 2.537 1.00 82.50 210 LEU A N 1
ATOM 1630 C CA . LEU A 1 210 ? -15.064 7.846 2.829 1.00 82.50 210 LEU A CA 1
ATOM 1631 C C . LEU A 1 210 ? -14.866 6.686 3.819 1.00 82.50 210 LEU A C 1
ATOM 1633 O O . LEU A 1 210 ? -15.736 6.450 4.655 1.00 82.50 210 LEU A O 1
ATOM 1637 N N . VAL A 1 211 ? -13.747 5.961 3.736 1.00 85.44 211 VAL A N 1
ATOM 1638 C CA . VAL A 1 211 ? -13.451 4.802 4.596 1.00 85.44 211 VAL A CA 1
ATOM 1639 C C . VAL A 1 211 ? -13.273 5.271 6.031 1.00 85.44 211 VAL A C 1
ATOM 1641 O O . VAL A 1 211 ? -13.944 4.759 6.930 1.00 85.44 211 VAL A O 1
ATOM 1644 N N . LEU A 1 212 ? -12.440 6.292 6.238 1.00 85.88 212 LEU A N 1
ATOM 1645 C CA . LEU A 1 212 ? -12.200 6.868 7.559 1.00 85.88 212 LEU A CA 1
ATOM 1646 C C . LEU A 1 212 ? -13.458 7.492 8.157 1.00 85.88 212 LEU A C 1
ATOM 1648 O O . LEU A 1 212 ? -13.708 7.307 9.348 1.00 85.88 212 LEU A O 1
ATOM 1652 N N . ASN A 1 213 ? -14.283 8.155 7.346 1.00 84.25 213 ASN A N 1
ATOM 1653 C CA . ASN A 1 213 ? -15.561 8.700 7.802 1.00 84.25 213 ASN A CA 1
ATOM 1654 C C . ASN A 1 213 ? -16.502 7.614 8.314 1.00 84.25 213 ASN A C 1
ATOM 1656 O O . ASN A 1 213 ? -16.977 7.687 9.448 1.00 84.25 213 ASN A O 1
ATOM 1660 N N . VAL A 1 214 ? -16.717 6.567 7.517 1.00 88.19 214 VAL A N 1
ATOM 1661 C CA . VAL A 1 214 ? -17.600 5.459 7.900 1.00 88.19 214 VAL A CA 1
ATOM 1662 C C . VAL A 1 214 ? -17.061 4.731 9.133 1.00 88.19 214 VAL A C 1
ATOM 1664 O O . VAL A 1 214 ? -17.832 4.381 10.030 1.00 88.19 214 VAL A O 1
ATOM 1667 N N . MET A 1 215 ? -15.741 4.534 9.227 1.00 89.31 215 MET A N 1
ATOM 1668 C CA . MET A 1 215 ? -15.122 3.969 10.428 1.00 89.31 215 MET A CA 1
ATOM 1669 C C . MET A 1 215 ? -15.342 4.849 11.656 1.00 89.31 215 MET A C 1
ATOM 1671 O O . MET A 1 215 ? -15.762 4.338 12.696 1.00 89.31 215 MET A O 1
ATOM 1675 N N . LYS A 1 216 ? -15.082 6.157 11.542 1.00 89.12 216 LYS A N 1
ATOM 1676 C CA . LYS A 1 216 ? -15.256 7.123 12.630 1.00 89.12 216 LYS A CA 1
ATOM 1677 C C . LYS A 1 216 ? -16.694 7.113 13.132 1.00 89.12 216 LYS A C 1
ATOM 1679 O O . LYS A 1 216 ? -16.903 7.002 14.335 1.00 89.12 216 LYS A O 1
ATOM 1684 N N . GLU A 1 217 ? -17.672 7.178 12.231 1.00 89.06 217 GLU A N 1
ATOM 1685 C CA . GLU A 1 217 ? -19.095 7.161 12.583 1.00 89.06 217 GLU A CA 1
ATOM 1686 C C . GLU A 1 217 ? -19.496 5.872 13.308 1.00 89.06 217 GLU A C 1
ATOM 1688 O O . GLU A 1 217 ? -20.130 5.931 14.364 1.00 89.06 217 GLU A O 1
ATOM 1693 N N . LYS A 1 218 ? -19.092 4.705 12.786 1.00 90.12 218 LYS A N 1
ATOM 1694 C CA . LYS A 1 218 ? -19.399 3.401 13.398 1.00 90.12 218 LYS A CA 1
ATOM 1695 C C . L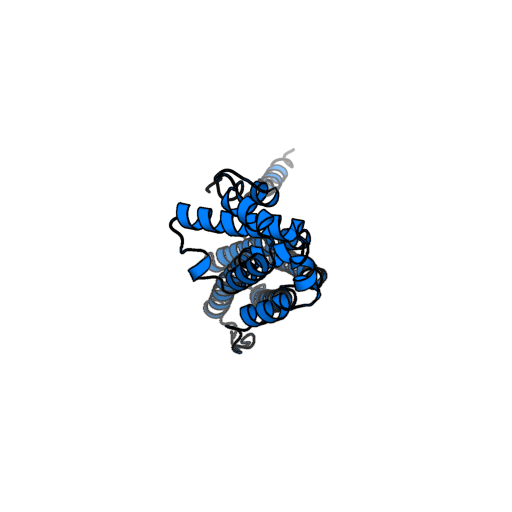YS A 1 218 ? -18.774 3.256 14.780 1.00 90.12 218 LYS A C 1
ATOM 1697 O O . LYS A 1 218 ? -19.465 2.878 15.728 1.00 90.12 218 LYS A O 1
ATOM 1702 N N . LEU A 1 219 ? -17.490 3.588 14.902 1.00 89.31 219 LEU A N 1
ATOM 1703 C CA . LEU A 1 219 ? -16.781 3.559 16.177 1.00 89.31 219 LEU A CA 1
ATOM 1704 C C . LEU A 1 219 ? -17.460 4.494 17.171 1.00 89.31 219 LEU A C 1
ATOM 1706 O O . LEU A 1 219 ? -17.873 4.044 18.233 1.00 89.31 219 LEU A O 1
ATOM 1710 N N . TRP A 1 220 ? -17.702 5.746 16.780 1.00 87.69 220 TRP A N 1
ATOM 1711 C CA . TRP A 1 220 ? -18.333 6.741 17.640 1.00 87.69 220 TRP A CA 1
ATOM 1712 C C . TRP A 1 220 ? -19.726 6.321 18.120 1.00 87.69 220 TRP A C 1
ATOM 1714 O O . TRP A 1 220 ? -20.030 6.452 19.306 1.00 87.69 220 TRP A O 1
ATOM 1724 N N . ALA A 1 221 ? -20.558 5.779 17.224 1.00 87.25 221 ALA A N 1
ATOM 1725 C CA . ALA A 1 221 ? -21.901 5.302 17.548 1.00 87.25 221 ALA A CA 1
ATOM 1726 C C . ALA A 1 221 ? -21.894 4.086 18.490 1.00 87.25 221 ALA A C 1
ATOM 1728 O O . ALA A 1 221 ? -22.805 3.932 19.303 1.00 87.25 221 ALA A O 1
ATOM 1729 N N . SER A 1 222 ? -20.875 3.230 18.383 1.00 86.38 222 SER A N 1
ATOM 1730 C CA . SER A 1 222 ? -20.709 2.042 19.230 1.00 86.38 222 SER A CA 1
ATOM 1731 C C . SER A 1 222 ? -19.957 2.309 20.541 1.00 86.38 222 SER A C 1
ATOM 1733 O O . SER A 1 222 ? -19.982 1.470 21.443 1.00 86.38 222 SER A O 1
ATOM 1735 N N . SER A 1 223 ? -19.306 3.468 20.667 1.00 87.06 223 SER A N 1
ATOM 1736 C CA . SER A 1 223 ? -18.526 3.836 21.844 1.00 87.06 223 SER A CA 1
ATOM 1737 C C . SER A 1 223 ? -19.381 4.308 23.012 1.00 87.06 223 SER A C 1
ATOM 1739 O O . SER A 1 223 ? -20.357 5.045 22.866 1.00 87.06 223 SER A O 1
ATOM 1741 N N . SER A 1 224 ? -18.962 3.922 24.217 1.00 87.94 224 SER A N 1
ATOM 1742 C CA . SER A 1 224 ? -19.562 4.425 25.452 1.00 87.94 224 SER A CA 1
ATOM 1743 C C . SER A 1 224 ? -19.280 5.920 25.649 1.00 87.94 224 SER A C 1
ATOM 1745 O O . SER A 1 224 ? -18.311 6.466 25.120 1.00 87.94 224 SER A O 1
ATOM 1747 N N . ARG A 1 225 ? -20.086 6.586 26.486 1.00 87.50 225 ARG A N 1
ATOM 1748 C CA . ARG A 1 225 ? -19.849 7.991 26.867 1.00 87.50 225 ARG A CA 1
ATOM 1749 C C . ARG A 1 225 ? -18.453 8.214 27.448 1.00 87.50 225 ARG A C 1
ATOM 1751 O O . ARG A 1 225 ? -17.807 9.179 27.077 1.00 87.50 225 ARG A O 1
ATOM 1758 N N . ALA A 1 226 ? -17.978 7.291 28.285 1.00 86.50 226 ALA A N 1
ATOM 1759 C CA . ALA A 1 226 ? -16.643 7.373 28.873 1.00 86.50 226 ALA A CA 1
ATOM 1760 C C . ALA A 1 226 ? -15.542 7.356 27.799 1.00 86.50 226 ALA A C 1
ATOM 1762 O O . ALA A 1 226 ? -14.642 8.181 27.837 1.00 86.50 226 ALA A O 1
ATOM 1763 N N . VAL A 1 227 ? -15.656 6.476 26.797 1.00 85.56 227 VAL A N 1
ATOM 1764 C CA . VAL A 1 227 ? -14.725 6.424 25.653 1.00 85.56 227 VAL A CA 1
ATOM 1765 C C . VAL A 1 227 ? -14.755 7.731 24.857 1.00 85.56 227 VAL A C 1
ATOM 1767 O O . VAL A 1 227 ? -13.707 8.276 24.525 1.00 85.56 227 VAL A O 1
ATOM 1770 N N . GLN A 1 228 ? -15.948 8.254 24.563 1.00 85.75 228 GLN A N 1
ATOM 1771 C CA . GLN A 1 228 ? -16.091 9.507 23.817 1.00 85.75 228 GLN A CA 1
ATOM 1772 C C . GLN A 1 228 ? -15.514 10.704 24.583 1.00 85.75 228 GLN A C 1
ATOM 1774 O O . GLN A 1 228 ? -14.895 11.577 23.974 1.00 85.75 228 GLN A O 1
ATOM 1779 N N . ASP A 1 229 ? -15.718 10.758 25.899 1.00 86.44 229 ASP A N 1
ATOM 1780 C CA . ASP A 1 229 ? -15.190 11.822 26.750 1.00 86.44 229 ASP A CA 1
ATOM 1781 C C . ASP A 1 229 ? -13.663 11.725 26.866 1.00 86.44 229 ASP A C 1
ATOM 1783 O O . ASP A 1 229 ? -12.988 12.745 26.735 1.00 86.44 229 ASP A O 1
ATOM 1787 N N . ASP A 1 230 ? -13.104 10.519 27.005 1.00 84.38 230 ASP A N 1
ATOM 1788 C CA . ASP A 1 230 ? -11.652 10.295 26.974 1.00 84.38 230 ASP A CA 1
ATOM 1789 C C . ASP A 1 230 ? -11.044 10.817 25.659 1.00 84.38 230 ASP A C 1
ATOM 1791 O O . ASP A 1 230 ? -10.084 11.584 25.687 1.00 84.38 230 ASP A O 1
ATOM 1795 N N . VAL A 1 231 ? -11.638 10.469 24.507 1.00 83.19 231 VAL A N 1
ATOM 1796 C CA . VAL A 1 231 ? -11.153 10.888 23.176 1.00 83.19 231 VAL A CA 1
ATOM 1797 C C . VAL A 1 231 ? -11.238 12.406 22.981 1.00 83.19 231 VAL A C 1
ATOM 1799 O O . VAL A 1 231 ? -10.312 13.007 22.437 1.00 83.19 231 VAL A O 1
ATOM 1802 N N . LYS A 1 232 ? -12.325 13.050 23.431 1.00 82.19 232 LYS A N 1
ATOM 1803 C CA . LYS A 1 232 ? -12.482 14.518 23.351 1.00 82.19 232 LYS A CA 1
ATOM 1804 C C . LYS A 1 232 ? -11.460 15.266 24.195 1.00 82.19 232 LYS A C 1
ATOM 1806 O O . LYS A 1 232 ? -11.081 16.375 23.834 1.00 82.19 232 LYS A O 1
ATOM 1811 N N . ASN A 1 233 ? -11.056 14.671 25.312 1.00 83.50 233 ASN A N 1
ATOM 1812 C CA . ASN A 1 233 ? -10.120 15.265 26.257 1.00 83.50 233 ASN A CA 1
ATOM 1813 C C . ASN A 1 233 ? -8.664 14.853 25.987 1.00 83.50 233 ASN A C 1
ATOM 1815 O O . ASN A 1 233 ? -7.791 15.153 26.804 1.00 83.50 233 ASN A O 1
ATOM 1819 N N . LEU A 1 234 ? -8.384 14.168 24.870 1.00 79.06 234 LEU A N 1
ATOM 1820 C CA . LEU A 1 234 ? -7.018 13.820 24.498 1.00 79.06 234 LEU A CA 1
ATOM 1821 C C . LEU A 1 234 ? -6.181 15.090 24.326 1.00 79.06 234 LEU A C 1
ATOM 1823 O O . LEU A 1 234 ? -6.582 15.976 23.569 1.00 79.06 234 LEU A O 1
ATOM 1827 N N . PRO A 1 235 ? -5.008 15.174 24.977 1.00 69.19 235 PRO A N 1
ATOM 1828 C CA . PRO A 1 235 ? -4.139 16.318 24.805 1.00 69.19 235 PRO A CA 1
ATOM 1829 C C . PRO A 1 235 ? -3.664 16.421 23.355 1.00 69.19 235 PRO A C 1
ATOM 1831 O O . PRO A 1 235 ? -3.445 15.412 22.677 1.00 69.19 235 PRO A O 1
ATOM 1834 N N . ASP A 1 236 ? -3.440 17.655 22.905 1.00 62.81 236 ASP A N 1
ATOM 1835 C CA . ASP A 1 236 ? -2.990 17.940 21.538 1.00 62.81 236 ASP A CA 1
ATOM 1836 C C . ASP A 1 236 ? -1.671 17.233 21.190 1.00 62.81 236 ASP A C 1
ATOM 1838 O O . ASP A 1 236 ? -1.451 16.888 20.034 1.00 62.81 236 ASP A O 1
ATOM 1842 N N . TRP A 1 237 ? -0.834 16.959 22.198 1.00 61.81 237 TRP A N 1
ATOM 1843 C CA . TRP A 1 237 ? 0.472 16.305 22.085 1.00 61.81 237 TRP A CA 1
ATOM 1844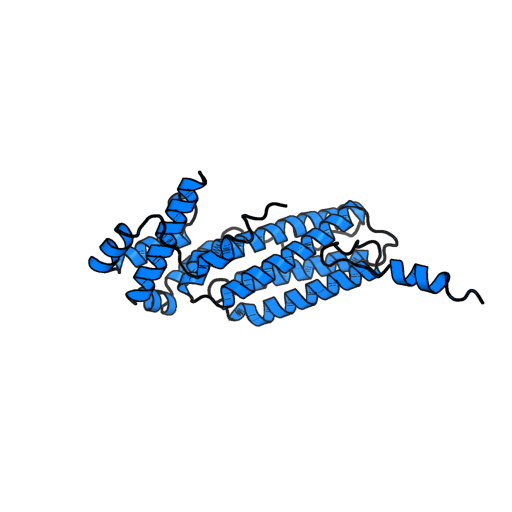 C C . TRP A 1 237 ? 0.454 14.780 22.285 1.00 61.81 237 TRP A C 1
ATOM 1846 O O . TRP A 1 237 ? 1.523 14.178 22.317 1.00 61.81 237 TRP A O 1
ATOM 1856 N N . TYR A 1 238 ? -0.703 14.133 22.473 1.00 58.62 238 TYR A N 1
ATOM 1857 C CA . TYR A 1 238 ? -0.755 12.668 22.596 1.00 58.62 238 TYR A CA 1
ATOM 1858 C C . TYR A 1 238 ? -0.147 12.039 21.327 1.00 58.62 238 TYR A C 1
ATOM 1860 O O . TYR A 1 238 ? -0.604 12.367 20.237 1.00 58.62 238 TYR A O 1
ATOM 1868 N N . ILE A 1 239 ? 0.813 11.108 21.432 1.00 56.00 239 ILE A N 1
ATOM 1869 C CA . ILE A 1 239 ? 1.437 10.395 20.290 1.00 56.00 239 ILE A CA 1
ATOM 1870 C C . ILE A 1 239 ? 1.285 8.874 20.487 1.00 56.00 239 ILE A C 1
ATOM 1872 O O . ILE A 1 239 ? 1.457 8.392 21.605 1.00 56.00 239 ILE A O 1
ATOM 1876 N N . THR A 1 240 ? 0.875 8.119 19.460 1.00 58.03 240 THR A N 1
ATOM 1877 C CA . THR A 1 240 ? 0.845 6.628 19.502 1.00 58.03 240 THR A CA 1
ATOM 1878 C C . THR A 1 240 ? 2.140 6.035 18.961 1.00 58.03 240 THR A C 1
ATOM 1880 O O . THR A 1 240 ? 2.804 6.668 18.151 1.00 58.03 240 THR A O 1
ATOM 1883 N N . GLU A 1 241 ? 2.486 4.806 19.355 1.00 53.09 241 GLU A N 1
ATOM 1884 C CA . GLU A 1 241 ? 3.714 4.124 18.900 1.00 53.09 241 GLU A CA 1
ATOM 1885 C C . GLU A 1 241 ? 3.858 4.100 17.364 1.00 53.09 241 GLU A C 1
ATOM 1887 O O . GLU A 1 241 ? 4.960 4.286 16.853 1.00 53.09 241 GLU A O 1
ATOM 1892 N N . ASP A 1 242 ? 2.745 4.015 16.626 1.00 54.28 242 ASP A N 1
ATOM 1893 C CA . ASP A 1 242 ? 2.730 4.018 15.155 1.00 54.28 242 ASP A CA 1
ATOM 1894 C C . ASP A 1 242 ? 3.219 5.340 14.509 1.00 54.28 242 ASP A C 1
ATOM 1896 O O . ASP A 1 242 ? 3.563 5.350 13.322 1.00 54.28 242 ASP A O 1
ATOM 1900 N N . GLU A 1 243 ? 3.264 6.449 15.266 1.00 47.19 243 GLU A N 1
ATOM 1901 C CA . GLU A 1 243 ? 3.707 7.780 14.809 1.00 47.19 243 GLU A CA 1
ATOM 1902 C C . GLU A 1 243 ? 5.226 7.996 14.936 1.00 47.19 243 GLU A C 1
ATOM 1904 O O . GLU A 1 243 ? 5.783 8.780 14.167 1.00 47.19 243 GLU A O 1
ATOM 1909 N N . VAL A 1 244 ? 5.928 7.273 15.824 1.00 47.69 244 VAL A N 1
ATOM 1910 C CA . VAL A 1 244 ? 7.393 7.423 15.992 1.00 47.69 244 VAL A CA 1
ATOM 1911 C C . VAL A 1 244 ? 8.142 7.049 14.704 1.00 47.69 244 VAL A C 1
ATOM 1913 O O . VAL A 1 244 ? 9.198 7.603 14.402 1.00 47.69 244 VAL A O 1
ATOM 1916 N N . GLU A 1 245 ? 7.569 6.157 13.897 1.00 44.81 245 GLU A N 1
ATOM 1917 C CA . GLU A 1 245 ? 8.157 5.732 12.625 1.00 44.81 245 GLU A CA 1
ATOM 1918 C C . GLU A 1 245 ? 7.743 6.576 11.411 1.00 44.81 245 GLU A C 1
ATOM 1920 O O . GLU A 1 245 ? 8.408 6.503 10.379 1.00 44.81 245 GLU A O 1
ATOM 1925 N N . ILE A 1 246 ? 6.657 7.356 11.491 1.00 44.38 246 ILE A N 1
ATOM 1926 C CA . ILE A 1 246 ? 6.166 8.171 10.358 1.00 44.38 246 ILE A CA 1
ATOM 1927 C C . ILE A 1 246 ? 6.897 9.523 10.298 1.00 44.38 246 ILE A C 1
ATOM 1929 O O . ILE A 1 246 ? 7.116 10.071 9.216 1.00 44.38 246 ILE A O 1
ATOM 1933 N N . ASP A 1 247 ? 7.332 10.052 11.445 1.00 35.47 247 ASP A N 1
ATOM 1934 C CA . ASP A 1 247 ? 7.856 11.421 11.515 1.00 35.47 247 ASP A CA 1
ATOM 1935 C C . ASP A 1 247 ? 9.350 11.538 11.140 1.00 35.47 247 ASP A C 1
ATOM 1937 O O . ASP A 1 247 ? 9.797 12.567 10.632 1.00 35.47 247 ASP A O 1
ATOM 1941 N N . MET A 1 248 ? 10.149 10.471 11.275 1.00 32.53 248 MET A N 1
ATOM 1942 C CA . MET A 1 248 ? 11.587 10.559 10.958 1.00 32.53 248 MET A CA 1
ATOM 1943 C C . MET A 1 248 ? 11.925 10.504 9.460 1.00 32.53 248 MET A C 1
ATOM 1945 O O . MET A 1 248 ? 12.997 10.975 9.080 1.00 32.53 248 MET A O 1
ATOM 1949 N N . SER A 1 249 ? 11.044 9.993 8.591 1.00 38.78 249 SER A N 1
ATOM 1950 C CA . SER A 1 249 ? 11.285 10.008 7.136 1.00 38.78 249 SER A CA 1
ATOM 1951 C C . SER A 1 249 ? 10.892 11.325 6.465 1.00 38.78 249 SER A C 1
ATOM 1953 O O . SER A 1 249 ? 11.365 11.609 5.370 1.00 38.78 249 SER A O 1
ATOM 1955 N N . THR A 1 250 ? 10.041 12.129 7.107 1.00 36.59 250 THR A N 1
ATOM 1956 C CA . THR A 1 250 ? 9.481 13.359 6.516 1.00 36.59 250 THR A CA 1
ATOM 1957 C C . THR A 1 250 ? 10.206 14.620 7.003 1.00 36.59 250 THR A C 1
ATOM 1959 O O . THR A 1 250 ? 10.218 15.633 6.307 1.00 36.59 250 THR A O 1
ATOM 1962 N N . ILE A 1 251 ? 10.857 14.560 8.173 1.00 34.47 251 ILE A N 1
ATOM 1963 C CA . ILE A 1 251 ? 11.628 15.677 8.748 1.00 34.47 251 ILE A CA 1
ATOM 1964 C C . ILE A 1 251 ? 13.037 15.793 8.140 1.00 34.47 251 ILE A C 1
ATOM 1966 O O . ILE A 1 251 ? 13.598 16.890 8.090 1.00 34.47 251 ILE A O 1
ATOM 1970 N N . ILE A 1 252 ? 13.617 14.705 7.626 1.00 31.69 252 ILE A N 1
ATOM 1971 C CA . ILE A 1 252 ? 14.920 14.758 6.949 1.00 31.69 252 ILE A CA 1
ATOM 1972 C C . ILE A 1 252 ? 14.682 15.016 5.461 1.00 31.69 252 ILE A C 1
ATOM 1974 O O . ILE A 1 252 ? 14.677 14.105 4.637 1.00 31.69 252 ILE A O 1
ATOM 1978 N N . GLY A 1 253 ? 14.443 16.288 5.138 1.00 28.31 253 GLY A N 1
ATOM 1979 C CA . GLY A 1 253 ? 14.414 16.771 3.765 1.00 28.31 253 GLY A CA 1
ATOM 1980 C C . GLY A 1 253 ? 15.721 16.454 3.036 1.00 28.31 253 GLY A C 1
ATOM 1981 O O . GLY A 1 253 ? 16.805 16.807 3.510 1.00 28.31 253 GLY A O 1
ATOM 1982 N N . PHE A 1 254 ? 15.586 15.800 1.885 1.00 31.03 254 PHE A N 1
ATOM 1983 C CA . PHE A 1 254 ? 16.545 15.873 0.786 1.00 31.03 254 PHE A CA 1
ATOM 1984 C C . PHE A 1 254 ? 16.101 16.957 -0.195 1.00 31.03 254 PHE A C 1
ATOM 1986 O O . PHE A 1 254 ? 14.882 17.029 -0.473 1.00 31.03 254 PHE A O 1
#

Sequence (254 aa):
MMDMMQTAAVATANAVLPGSGVIVNSAFELGKVCSEIAELLTGMQETASSIKTQCANIEKDVAYFRWVLEVLGRVQHKTKLTTELQKLITRFETEVKEYDRVMKKFLEQNILKQLVFHNDLDAASASVKETAGQLVQCVTTECAINGSVTYGHVDQFDERANRYMKFIDSPEVMKAMSDSDNQKEILAIIARMGRRNEAMMQSPLETNDLVLNVMKEKLWASSSRAVQDDVKNLPDWYITEDEVEIDMSTIIGF